Protein AF-A0A817Y0C1-F1 (afdb_monomer)

Structure (mmCIF, N/CA/C/O backbone):
data_AF-A0A817Y0C1-F1
#
_entry.id   AF-A0A817Y0C1-F1
#
loop_
_atom_site.group_PDB
_atom_site.id
_atom_site.type_symbol
_atom_site.label_atom_id
_atom_site.label_alt_id
_atom_site.label_comp_id
_atom_site.label_asym_id
_atom_site.label_entity_id
_atom_site.label_seq_id
_atom_site.pdbx_PDB_ins_code
_atom_site.Cartn_x
_atom_site.Cartn_y
_atom_site.Cartn_z
_atom_site.occupancy
_atom_site.B_iso_or_equiv
_atom_site.auth_seq_id
_atom_site.auth_comp_id
_atom_site.auth_asym_id
_atom_site.auth_atom_id
_atom_site.pdbx_PDB_model_num
ATOM 1 N N . MET A 1 1 ? -21.933 2.457 13.416 1.00 81.00 1 MET A N 1
ATOM 2 C CA . MET A 1 1 ? -21.358 2.165 12.090 1.00 81.00 1 MET A CA 1
ATOM 3 C C . MET A 1 1 ? -19.993 2.822 12.047 1.00 81.00 1 MET A C 1
ATOM 5 O O . MET A 1 1 ? -19.926 4.033 12.228 1.00 81.00 1 MET A O 1
ATOM 9 N N . ILE A 1 2 ? -18.930 2.026 11.945 1.00 90.44 2 ILE A N 1
ATOM 10 C CA . ILE A 1 2 ? -17.547 2.507 12.004 1.00 90.44 2 ILE A CA 1
ATOM 11 C C . ILE A 1 2 ? -17.025 2.690 10.580 1.00 90.44 2 ILE A C 1
ATOM 13 O O . ILE A 1 2 ? -17.121 1.780 9.753 1.00 90.44 2 ILE A O 1
ATOM 17 N N . THR A 1 3 ? -16.493 3.877 10.299 1.00 94.69 3 THR A N 1
ATOM 18 C CA . THR A 1 3 ? -15.864 4.194 9.017 1.00 94.69 3 THR A CA 1
ATOM 19 C C . THR A 1 3 ? -14.372 3.950 9.136 1.00 94.69 3 THR A C 1
ATOM 21 O O . THR A 1 3 ? -13.731 4.450 10.055 1.00 94.69 3 THR A O 1
ATOM 24 N N . ILE A 1 4 ? -13.811 3.210 8.193 1.00 96.12 4 ILE A N 1
ATOM 25 C CA . ILE A 1 4 ? -12.373 3.024 8.048 1.00 96.12 4 ILE A CA 1
ATOM 26 C C . ILE A 1 4 ? -11.879 3.967 6.960 1.00 96.12 4 ILE A C 1
ATOM 28 O O . ILE A 1 4 ? -12.497 4.073 5.898 1.00 96.12 4 ILE A O 1
ATOM 32 N N . VAL A 1 5 ? -10.771 4.651 7.226 1.00 95.81 5 VAL A N 1
ATOM 33 C CA . VAL A 1 5 ? -10.079 5.513 6.265 1.00 95.81 5 VAL A CA 1
ATOM 34 C C . VAL A 1 5 ? -8.724 4.893 5.971 1.00 95.81 5 VAL A C 1
ATOM 36 O O . VAL A 1 5 ? -7.962 4.611 6.892 1.00 95.81 5 VAL A O 1
ATOM 39 N N . ALA A 1 6 ? -8.435 4.684 4.692 1.00 96.12 6 ALA A N 1
ATOM 40 C CA . ALA A 1 6 ? -7.151 4.199 4.218 1.00 96.12 6 ALA A CA 1
ATOM 41 C C . ALA A 1 6 ? -6.474 5.280 3.374 1.00 96.12 6 ALA A C 1
ATOM 43 O O . ALA A 1 6 ? -7.115 5.884 2.509 1.00 96.12 6 ALA A O 1
ATOM 44 N N . THR A 1 7 ? -5.184 5.509 3.598 1.00 95.12 7 THR A N 1
ATOM 45 C CA . THR A 1 7 ? -4.357 6.337 2.719 1.00 95.12 7 THR A CA 1
ATOM 46 C C . THR A 1 7 ? -3.066 5.621 2.360 1.00 95.12 7 THR A C 1
ATOM 48 O O . THR A 1 7 ? -2.605 4.757 3.103 1.00 95.12 7 THR A O 1
ATOM 51 N N . ALA A 1 8 ? -2.510 5.942 1.198 1.00 94.00 8 ALA A N 1
ATOM 52 C CA . ALA A 1 8 ? -1.219 5.442 0.753 1.00 94.00 8 ALA A CA 1
ATOM 53 C C . ALA A 1 8 ? -0.595 6.426 -0.226 1.00 94.00 8 ALA A C 1
ATOM 55 O O . ALA A 1 8 ? -1.295 7.052 -1.023 1.00 94.00 8 ALA A O 1
ATOM 56 N N . THR A 1 9 ? 0.725 6.528 -0.207 1.00 92.88 9 THR A N 1
ATOM 57 C CA . THR A 1 9 ? 1.459 7.214 -1.267 1.00 92.88 9 THR A CA 1
ATOM 58 C C . THR A 1 9 ? 1.858 6.212 -2.333 1.00 92.88 9 THR A C 1
ATOM 60 O O . THR A 1 9 ? 2.325 5.118 -2.022 1.00 92.88 9 THR A O 1
ATOM 63 N N . ILE A 1 10 ? 1.622 6.564 -3.593 1.00 90.81 10 ILE A N 1
ATOM 64 C CA . ILE A 1 10 ? 1.890 5.689 -4.731 1.00 90.81 10 ILE A CA 1
ATOM 65 C C . ILE A 1 10 ? 2.694 6.468 -5.765 1.00 90.81 10 ILE A C 1
ATOM 67 O O . ILE A 1 10 ? 2.357 7.607 -6.100 1.00 90.81 10 ILE A O 1
ATOM 71 N N . LEU A 1 11 ? 3.744 5.834 -6.275 1.00 88.88 11 LEU A N 1
ATOM 72 C CA . LEU A 1 11 ? 4.505 6.282 -7.435 1.00 88.88 11 LEU A CA 1
ATOM 73 C C . LEU A 1 11 ? 4.312 5.262 -8.554 1.00 88.88 11 LEU A C 1
ATOM 75 O O . LEU A 1 11 ? 4.337 4.058 -8.318 1.00 88.88 11 LEU A O 1
ATOM 79 N N . THR A 1 12 ? 4.160 5.743 -9.782 1.00 86.25 12 THR A N 1
ATOM 80 C CA . THR A 1 12 ? 4.256 4.897 -10.976 1.00 86.25 12 THR A CA 1
ATOM 81 C C . THR A 1 12 ? 5.396 5.405 -11.835 1.00 86.25 12 THR A C 1
ATOM 83 O O . THR A 1 12 ? 5.541 6.617 -12.006 1.00 86.25 12 THR A O 1
ATOM 86 N N . THR A 1 13 ? 6.213 4.499 -12.358 1.00 82.19 13 THR A N 1
ATOM 87 C CA . THR A 1 13 ? 7.325 4.838 -13.247 1.00 82.19 13 THR A CA 1
ATOM 88 C C . THR A 1 13 ? 7.185 4.118 -14.572 1.00 82.19 13 THR A C 1
ATOM 90 O O . THR A 1 13 ? 6.566 3.060 -14.665 1.00 82.19 13 THR A O 1
ATOM 93 N N . GLU A 1 14 ? 7.722 4.717 -15.630 1.00 80.81 14 GLU A N 1
ATOM 94 C CA . GLU A 1 14 ? 7.931 3.991 -16.879 1.00 80.81 14 GLU A CA 1
ATOM 95 C C . GLU A 1 14 ? 9.150 3.099 -16.718 1.00 80.81 14 GLU A C 1
ATOM 97 O O . GLU A 1 14 ? 10.190 3.537 -16.218 1.00 80.81 14 GLU A O 1
ATOM 102 N N . LYS A 1 15 ? 9.039 1.852 -17.167 1.00 76.50 15 LYS A N 1
ATOM 103 C CA . LYS A 1 15 ? 10.214 1.010 -17.297 1.00 76.50 15 LYS A CA 1
ATOM 104 C C . LYS A 1 15 ? 11.087 1.575 -18.395 1.00 76.50 15 LYS A C 1
ATOM 106 O O . LYS A 1 15 ? 10.706 1.596 -19.565 1.00 76.50 15 LYS A O 1
ATOM 111 N N . THR A 1 16 ? 12.303 1.948 -18.035 1.00 64.62 16 THR A N 1
ATOM 112 C CA . THR A 1 16 ? 13.343 2.185 -19.023 1.00 64.62 16 THR A CA 1
ATOM 113 C C . THR A 1 16 ? 13.751 0.829 -19.588 1.00 64.62 16 THR A C 1
ATOM 115 O O . THR A 1 16 ? 14.592 0.137 -19.014 1.00 64.62 16 THR A O 1
ATOM 118 N N . THR A 1 17 ? 13.171 0.413 -20.716 1.00 57.69 17 THR A N 1
ATOM 119 C CA . THR A 1 17 ? 13.810 -0.617 -21.540 1.00 57.69 17 THR A CA 1
ATOM 120 C C . THR A 1 17 ? 15.164 -0.061 -21.935 1.00 57.69 17 THR A C 1
ATOM 122 O O . THR A 1 17 ? 15.243 0.851 -22.760 1.00 57.69 17 THR A O 1
ATOM 125 N N . ALA A 1 18 ? 16.232 -0.570 -21.318 1.00 48.03 18 ALA A N 1
ATOM 126 C CA . ALA A 1 18 ? 17.570 -0.340 -21.820 1.00 48.03 18 ALA A CA 1
ATOM 127 C C . ALA A 1 18 ? 17.547 -0.780 -23.285 1.00 48.03 18 ALA A C 1
ATOM 129 O O . ALA A 1 18 ? 17.363 -1.965 -23.576 1.00 48.03 18 ALA A O 1
ATOM 130 N N . ALA A 1 19 ? 17.651 0.180 -24.209 1.00 44.09 19 ALA A N 1
ATOM 131 C CA . ALA A 1 19 ? 17.901 -0.141 -25.599 1.00 44.09 19 ALA A CA 1
ATOM 132 C C . ALA A 1 19 ? 19.092 -1.096 -25.592 1.00 44.09 19 ALA A C 1
ATOM 134 O O . ALA A 1 19 ? 20.101 -0.805 -24.945 1.00 44.09 19 ALA A O 1
ATOM 135 N N . SER A 1 20 ? 18.937 -2.259 -26.225 1.00 42.88 20 SER A N 1
ATOM 136 C CA . SER A 1 20 ? 20.037 -3.189 -26.425 1.00 42.88 20 SER A CA 1
ATOM 137 C C . SER A 1 20 ? 21.102 -2.435 -27.212 1.00 42.88 20 SER A C 1
ATOM 139 O O . SER A 1 20 ? 21.039 -2.319 -28.434 1.00 42.88 20 SER A O 1
ATOM 141 N N . ALA A 1 21 ? 22.030 -1.811 -26.493 1.00 43.94 21 ALA A N 1
ATOM 142 C CA . ALA A 1 21 ? 23.209 -1.242 -27.084 1.00 43.94 21 ALA A CA 1
ATOM 143 C C . ALA A 1 21 ? 23.995 -2.452 -27.565 1.00 43.94 21 ALA A C 1
ATOM 145 O O . ALA A 1 21 ? 24.568 -3.185 -26.758 1.00 43.94 21 ALA A O 1
ATOM 146 N N . THR A 1 22 ? 23.973 -2.695 -28.876 1.00 45.34 22 THR A N 1
ATOM 147 C CA . THR A 1 22 ? 25.007 -3.494 -29.528 1.00 45.34 22 THR A CA 1
ATOM 148 C C . THR A 1 22 ? 26.333 -3.004 -28.952 1.00 45.34 22 THR A C 1
ATOM 150 O O . THR A 1 22 ? 26.616 -1.808 -29.092 1.00 45.34 22 THR A O 1
ATOM 153 N N . PRO A 1 23 ? 27.090 -3.846 -28.224 1.00 54.31 23 PRO A N 1
ATOM 154 C CA . PRO A 1 23 ? 28.307 -3.390 -27.580 1.00 54.31 23 PRO A CA 1
ATOM 155 C C . PRO A 1 23 ? 29.199 -2.779 -28.665 1.00 54.31 23 PRO A C 1
ATOM 157 O O . PRO A 1 23 ? 29.400 -3.424 -29.699 1.00 54.31 23 PRO A O 1
ATOM 160 N N . PRO A 1 24 ? 29.686 -1.536 -28.499 1.00 51.12 24 PRO A N 1
ATOM 161 C CA . PRO A 1 24 ? 30.619 -0.974 -29.457 1.00 51.12 24 PRO A CA 1
ATOM 162 C C . PRO A 1 24 ? 31.813 -1.920 -29.540 1.00 51.12 24 PRO A C 1
ATOM 164 O O . PRO A 1 24 ? 32.355 -2.336 -28.516 1.00 51.12 24 PRO A O 1
ATOM 167 N N . THR A 1 25 ? 32.194 -2.297 -30.757 1.00 45.50 25 THR A N 1
ATOM 168 C CA . THR A 1 25 ? 33.383 -3.103 -31.016 1.00 45.50 25 THR A CA 1
ATOM 169 C C . THR A 1 25 ? 34.596 -2.332 -30.496 1.00 45.50 25 THR A C 1
ATOM 171 O O . THR A 1 25 ? 35.092 -1.423 -31.159 1.00 45.50 25 THR A O 1
ATOM 174 N N . ILE A 1 26 ? 35.041 -2.636 -29.275 1.00 55.12 26 ILE A N 1
ATOM 175 C CA . ILE A 1 26 ? 36.253 -2.052 -28.699 1.00 55.12 26 ILE A CA 1
ATOM 176 C C . ILE A 1 26 ? 37.440 -2.683 -29.440 1.00 55.12 26 ILE A C 1
ATOM 178 O O . ILE A 1 26 ? 37.573 -3.910 -29.403 1.00 55.12 26 ILE A O 1
ATOM 182 N N . PRO A 1 27 ? 38.313 -1.908 -30.111 1.00 48.25 27 PRO A N 1
ATOM 183 C CA . PRO A 1 27 ? 39.556 -2.453 -30.635 1.00 48.25 27 PRO A CA 1
ATOM 184 C C . PRO A 1 27 ? 40.389 -2.981 -29.464 1.00 48.25 27 PRO A C 1
ATOM 186 O O . PRO A 1 27 ? 40.729 -2.249 -28.537 1.00 48.25 27 PRO A O 1
ATOM 189 N N . THR A 1 28 ? 40.684 -4.278 -29.488 1.00 46.22 28 THR A N 1
ATOM 190 C CA . THR A 1 28 ? 41.506 -4.946 -28.480 1.00 46.22 28 THR A CA 1
ATOM 191 C C . THR A 1 28 ? 42.948 -4.457 -28.606 1.00 46.22 28 THR A C 1
ATOM 193 O O . THR A 1 28 ? 43.687 -4.898 -29.483 1.00 46.22 28 THR A O 1
ATOM 196 N N . THR A 1 29 ? 43.368 -3.534 -27.743 1.00 51.31 29 THR A N 1
ATOM 197 C CA . THR A 1 29 ? 44.783 -3.204 -27.552 1.00 51.31 29 THR A CA 1
ATOM 198 C C . THR A 1 29 ? 45.389 -4.170 -26.542 1.00 51.31 29 THR A C 1
ATOM 200 O O . THR A 1 29 ? 45.138 -4.103 -25.340 1.00 51.31 29 THR A O 1
ATOM 203 N N . THR A 1 30 ? 46.201 -5.094 -27.045 1.00 48.00 30 THR A N 1
ATOM 204 C CA . THR A 1 30 ? 47.008 -6.007 -26.236 1.00 48.00 30 THR A CA 1
ATOM 205 C C . THR A 1 30 ? 48.106 -5.210 -25.529 1.00 48.00 30 THR A C 1
ATOM 207 O O . THR A 1 30 ? 49.096 -4.831 -26.149 1.00 48.00 30 THR A O 1
ATOM 210 N N . SER A 1 31 ? 47.936 -4.929 -24.237 1.00 50.03 31 SER A N 1
ATOM 211 C CA . SER A 1 31 ? 48.984 -4.323 -23.411 1.00 50.03 31 SER A CA 1
ATOM 212 C C . SER A 1 31 ? 49.823 -5.425 -22.766 1.00 50.03 31 SER A C 1
ATOM 214 O O . SER A 1 31 ? 49.355 -6.139 -21.882 1.00 50.03 31 SER A O 1
ATOM 216 N N . THR A 1 32 ? 51.066 -5.583 -23.215 1.00 50.03 32 THR A N 1
ATOM 217 C CA . THR A 1 32 ? 52.064 -6.445 -22.570 1.00 50.03 32 THR A CA 1
ATOM 218 C C . THR A 1 32 ? 52.622 -5.760 -21.326 1.00 50.03 32 THR A C 1
ATOM 220 O O . THR A 1 32 ? 53.307 -4.744 -21.432 1.00 50.03 32 THR A O 1
ATOM 223 N N . THR A 1 33 ? 52.354 -6.326 -20.150 1.00 51.09 33 THR A N 1
ATOM 224 C CA . THR A 1 33 ? 52.955 -5.903 -18.878 1.00 51.09 33 THR A CA 1
ATOM 225 C C . THR A 1 33 ? 54.322 -6.565 -18.714 1.00 51.09 33 THR A C 1
ATOM 227 O O . THR A 1 33 ? 54.412 -7.780 -18.555 1.00 51.09 33 THR A O 1
ATOM 230 N N . SER A 1 34 ? 55.394 -5.777 -18.743 1.00 48.59 34 SER A N 1
ATOM 231 C CA . SER A 1 34 ? 56.743 -6.214 -18.371 1.00 48.59 34 SER A CA 1
ATOM 232 C C . SER A 1 34 ? 56.973 -6.001 -16.871 1.00 48.59 34 SER A C 1
ATOM 234 O O . SER A 1 34 ? 56.925 -4.872 -16.386 1.00 48.59 34 SER A O 1
ATOM 236 N N . THR A 1 35 ? 57.213 -7.091 -16.142 1.00 44.91 35 THR A N 1
ATOM 237 C CA . THR A 1 35 ? 57.506 -7.101 -14.702 1.00 44.91 35 THR A CA 1
ATOM 238 C C . THR A 1 35 ? 58.991 -6.819 -14.465 1.00 44.91 35 THR A C 1
ATOM 240 O O . THR A 1 35 ? 59.836 -7.620 -14.858 1.00 44.91 35 THR A O 1
ATOM 243 N N . THR A 1 36 ? 59.321 -5.712 -13.797 1.00 46.78 36 THR A N 1
ATOM 244 C CA . THR A 1 36 ? 60.699 -5.397 -13.386 1.00 46.78 36 THR A CA 1
ATOM 245 C C . THR A 1 36 ? 60.883 -5.745 -11.909 1.00 46.78 36 THR A C 1
ATOM 247 O O . THR A 1 36 ? 60.258 -5.142 -11.040 1.00 46.78 36 THR A O 1
ATOM 250 N N . THR A 1 37 ? 61.732 -6.730 -11.615 1.00 49.34 37 THR A N 1
ATOM 251 C CA . THR A 1 37 ? 62.123 -7.107 -10.249 1.00 49.34 37 THR A CA 1
ATOM 252 C C . THR A 1 37 ? 63.307 -6.251 -9.804 1.00 49.34 37 THR A C 1
ATOM 254 O O . THR A 1 37 ? 64.394 -6.365 -10.364 1.00 49.34 37 THR A O 1
ATOM 257 N N . SER A 1 38 ? 63.118 -5.415 -8.781 1.00 42.50 38 SER A N 1
ATOM 258 C CA . SER A 1 38 ? 64.213 -4.718 -8.096 1.00 42.50 38 SER A CA 1
ATOM 259 C C . SER A 1 38 ? 64.520 -5.398 -6.765 1.00 42.50 38 SER A C 1
ATOM 261 O O . SER A 1 38 ? 63.665 -5.499 -5.890 1.00 42.50 38 SER A O 1
ATOM 263 N N . THR A 1 39 ? 65.759 -5.858 -6.616 1.00 46.19 39 THR A N 1
ATOM 264 C CA . THR A 1 39 ? 66.358 -6.300 -5.352 1.00 46.19 39 THR A CA 1
ATOM 265 C C . THR A 1 39 ? 66.943 -5.104 -4.607 1.00 46.19 39 THR A C 1
ATOM 267 O O . THR A 1 39 ? 67.792 -4.402 -5.156 1.00 46.19 39 THR A O 1
ATOM 270 N N . THR A 1 40 ? 66.538 -4.913 -3.351 1.00 51.38 40 THR A N 1
ATOM 271 C CA . THR A 1 40 ? 67.126 -3.927 -2.433 1.00 51.38 40 THR A CA 1
ATOM 272 C C . THR A 1 40 ? 67.881 -4.657 -1.329 1.00 51.38 40 THR A C 1
ATOM 274 O O . THR A 1 40 ? 67.296 -5.459 -0.603 1.00 51.38 40 THR A O 1
ATOM 277 N N . SER A 1 41 ? 69.166 -4.339 -1.190 1.00 48.19 41 SER A N 1
ATOM 278 C CA . SER A 1 41 ? 70.032 -4.771 -0.092 1.00 48.19 41 SER A CA 1
ATOM 279 C C . SER A 1 41 ? 70.552 -3.528 0.619 1.00 48.19 41 SER A C 1
ATOM 281 O O . SER A 1 41 ? 71.286 -2.767 -0.009 1.00 48.19 41 SER A O 1
ATOM 283 N N . THR A 1 42 ? 70.246 -3.339 1.909 1.00 41.53 42 THR A N 1
ATOM 284 C CA . THR A 1 42 ? 71.006 -2.399 2.754 1.00 41.53 42 THR A CA 1
ATOM 285 C C . THR A 1 42 ? 70.993 -2.789 4.233 1.00 41.53 42 THR A C 1
ATOM 287 O O . THR A 1 42 ? 70.068 -3.417 4.742 1.00 41.53 42 THR A O 1
ATOM 290 N N . THR A 1 43 ? 72.083 -2.397 4.879 1.00 39.84 43 THR A N 1
ATOM 291 C CA . THR A 1 43 ? 72.748 -2.941 6.062 1.00 39.84 43 THR A CA 1
ATOM 292 C C . THR A 1 43 ? 72.513 -2.078 7.319 1.00 39.84 43 THR A C 1
ATOM 294 O O . THR A 1 43 ? 72.546 -0.858 7.241 1.00 39.84 43 THR A O 1
ATOM 297 N N . THR A 1 44 ? 72.314 -2.752 8.456 1.00 42.75 44 THR A N 1
ATOM 298 C CA . THR A 1 44 ? 72.75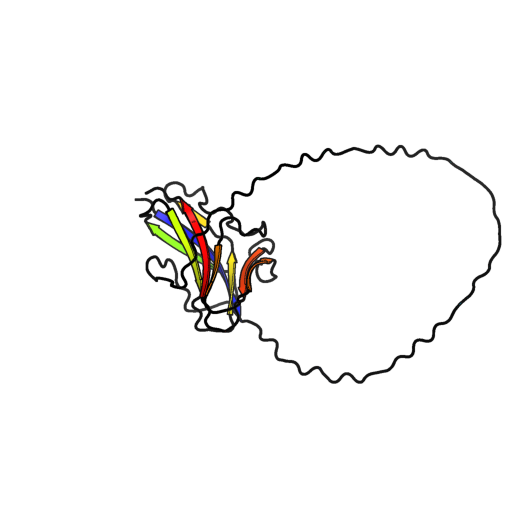6 -2.527 9.858 1.00 42.75 44 THR A CA 1
ATOM 299 C C . THR A 1 44 ? 72.900 -1.125 10.515 1.00 42.75 44 THR A C 1
ATOM 301 O O . THR A 1 44 ? 73.693 -0.291 10.096 1.00 42.75 44 THR A O 1
ATOM 304 N N . SER A 1 45 ? 72.298 -1.055 11.721 1.00 41.00 45 SER A N 1
ATOM 305 C CA . SER A 1 45 ? 72.648 -0.337 12.977 1.00 41.00 45 SER A CA 1
ATOM 306 C C . SER A 1 45 ? 72.324 1.148 13.195 1.00 41.00 45 SER A C 1
ATOM 308 O O . SER A 1 45 ? 72.933 2.033 12.610 1.00 41.00 45 SER A O 1
ATOM 310 N N . THR A 1 46 ? 71.513 1.410 14.233 1.00 40.34 46 THR A N 1
ATOM 311 C CA . THR A 1 46 ? 71.810 2.362 15.332 1.00 40.34 46 THR A CA 1
ATOM 312 C C . THR A 1 46 ? 70.957 2.057 16.579 1.00 40.34 46 THR A C 1
ATOM 314 O O . THR A 1 46 ? 69.958 1.344 16.519 1.00 40.34 46 THR A O 1
ATOM 317 N N . THR A 1 47 ? 71.437 2.557 17.716 1.00 45.09 47 THR A N 1
ATOM 318 C CA . THR A 1 47 ? 71.216 2.139 19.110 1.00 45.09 47 THR A CA 1
ATOM 319 C C . THR A 1 47 ? 70.357 3.150 19.893 1.00 45.09 47 THR A C 1
ATOM 321 O O . THR A 1 47 ? 70.473 4.343 19.635 1.00 45.09 47 THR A O 1
ATOM 324 N N . SER A 1 48 ? 69.618 2.664 20.910 1.00 39.47 48 SER A N 1
ATOM 325 C CA . SER A 1 48 ? 68.964 3.382 22.041 1.00 39.47 48 SER A CA 1
ATOM 326 C C . SER A 1 48 ? 67.801 4.330 21.684 1.00 39.47 48 SER A C 1
ATOM 328 O O . SER A 1 48 ? 67.900 5.149 20.789 1.00 39.47 48 SER A O 1
ATOM 330 N N . THR A 1 49 ? 66.645 4.340 22.356 1.00 38.34 49 THR A N 1
ATOM 331 C CA . THR A 1 49 ? 66.409 4.385 23.810 1.00 38.34 49 THR A CA 1
ATOM 332 C C . THR A 1 49 ? 64.959 3.958 24.082 1.00 38.34 49 THR A C 1
ATOM 334 O O . THR A 1 49 ? 64.042 4.448 23.427 1.00 38.34 49 THR A O 1
ATOM 337 N N . THR A 1 50 ? 64.734 3.055 25.035 1.00 42.53 50 THR A N 1
ATOM 338 C CA . THR A 1 50 ? 63.397 2.565 25.403 1.00 42.53 50 THR A CA 1
ATOM 339 C C . THR A 1 50 ? 62.770 3.488 26.450 1.00 42.53 50 THR A C 1
ATOM 341 O O . THR A 1 50 ? 63.295 3.616 27.554 1.00 42.53 50 THR A O 1
ATOM 344 N N . THR A 1 51 ? 61.633 4.110 26.140 1.00 48.31 51 THR A N 1
ATOM 345 C CA . THR A 1 51 ? 60.749 4.728 27.141 1.00 48.31 51 THR A CA 1
ATOM 346 C C . THR A 1 51 ? 59.449 3.938 27.155 1.00 48.31 51 THR A C 1
ATOM 348 O O . THR A 1 51 ? 58.648 4.024 26.229 1.00 48.31 51 THR A O 1
ATOM 351 N N . SER A 1 52 ? 59.274 3.113 28.185 1.00 40.56 52 SER A N 1
ATOM 352 C CA . SER A 1 52 ? 58.067 2.314 28.388 1.00 40.56 52 SER A CA 1
ATOM 353 C C . SER A 1 52 ? 56.932 3.202 28.894 1.00 40.56 52 SER A C 1
ATOM 355 O O . SER A 1 52 ? 56.970 3.665 30.032 1.00 40.56 52 SER A O 1
ATOM 357 N N . THR A 1 53 ? 55.906 3.417 28.074 1.00 44.38 53 THR A N 1
ATOM 358 C CA . THR A 1 53 ? 54.609 3.944 28.510 1.00 44.38 53 THR A CA 1
ATOM 359 C C . THR A 1 53 ? 53.616 2.791 28.631 1.00 44.38 53 THR A C 1
ATOM 361 O O . THR A 1 53 ? 53.173 2.194 27.651 1.00 44.38 53 THR A O 1
ATOM 364 N N . THR A 1 54 ? 53.276 2.450 29.871 1.00 44.88 54 THR A N 1
ATOM 365 C CA . THR A 1 54 ? 52.253 1.454 30.198 1.00 44.88 54 THR A CA 1
ATOM 366 C C . THR A 1 54 ? 50.881 1.995 29.803 1.00 44.88 54 THR A C 1
ATOM 368 O O . THR A 1 54 ? 50.371 2.917 30.434 1.00 44.88 54 THR A O 1
ATOM 371 N N . SER A 1 55 ? 50.282 1.432 28.754 1.00 43.03 55 SER A N 1
ATOM 372 C CA . SER A 1 55 ? 48.909 1.742 28.342 1.00 43.03 55 SER A CA 1
ATOM 373 C C . SER A 1 55 ? 47.959 0.703 28.934 1.00 43.03 55 SER A C 1
ATOM 375 O O . SER A 1 55 ? 47.891 -0.437 28.474 1.00 43.03 55 SER A O 1
ATOM 377 N N . THR A 1 56 ? 47.246 1.080 29.992 1.00 41.88 56 THR A N 1
ATOM 378 C CA . THR A 1 56 ? 46.219 0.244 30.623 1.00 41.88 56 THR A CA 1
ATOM 379 C C . THR A 1 56 ? 45.016 0.144 29.688 1.00 41.88 56 THR A C 1
ATOM 381 O O . THR A 1 56 ? 44.307 1.124 29.473 1.00 41.88 56 THR A O 1
ATOM 384 N N . THR A 1 57 ? 44.789 -1.033 29.104 1.00 42.69 57 THR A N 1
ATOM 385 C CA . THR A 1 57 ? 43.641 -1.281 28.221 1.00 42.69 57 THR A CA 1
ATOM 386 C C . THR A 1 57 ? 42.500 -1.860 29.057 1.00 42.69 57 THR A C 1
ATOM 388 O O . THR A 1 57 ? 42.507 -3.042 29.395 1.00 42.69 57 THR A O 1
ATOM 391 N N . THR A 1 58 ? 41.530 -1.029 29.437 1.00 46.94 58 THR A N 1
ATOM 392 C CA . THR A 1 58 ? 40.315 -1.483 30.129 1.00 46.94 58 THR A CA 1
ATOM 393 C C . THR A 1 58 ? 39.367 -2.105 29.105 1.00 46.94 58 THR A C 1
ATOM 395 O O . THR A 1 58 ? 38.708 -1.395 28.352 1.00 46.94 58 THR A O 1
ATOM 398 N N . SER A 1 59 ? 39.304 -3.437 29.056 1.00 39.56 59 SER A N 1
ATOM 399 C CA . SER A 1 59 ? 38.310 -4.155 28.250 1.00 39.56 59 SER A CA 1
ATOM 400 C C . SER A 1 59 ? 36.960 -4.151 28.964 1.00 39.56 59 SER A C 1
ATOM 402 O O . SER A 1 59 ? 36.740 -4.904 29.911 1.00 39.56 59 SER A O 1
ATOM 404 N N . THR A 1 60 ? 36.040 -3.303 28.515 1.00 39.75 60 THR A N 1
ATOM 405 C CA . THR A 1 60 ? 34.623 -3.381 28.882 1.00 39.75 60 THR A CA 1
ATOM 406 C C . THR A 1 60 ? 33.967 -4.530 28.123 1.00 39.75 60 THR A C 1
ATOM 408 O O . THR A 1 60 ? 33.846 -4.490 26.902 1.00 39.75 60 THR A O 1
ATOM 411 N N . THR A 1 61 ? 33.545 -5.561 28.853 1.00 45.28 61 THR A N 1
ATOM 412 C CA . THR A 1 61 ? 32.726 -6.654 28.317 1.00 45.28 61 THR A CA 1
ATOM 413 C C . THR A 1 61 ? 31.266 -6.205 28.321 1.00 45.28 61 THR A C 1
ATOM 415 O O . THR A 1 61 ? 30.660 -6.073 29.383 1.00 45.28 61 THR A O 1
ATOM 418 N N . SER A 1 62 ? 30.704 -5.929 27.145 1.00 41.84 62 SER A N 1
ATOM 419 C CA . SER A 1 62 ? 29.279 -5.635 26.979 1.00 41.84 62 SER A CA 1
ATOM 420 C C . SER A 1 62 ? 28.504 -6.940 26.810 1.00 41.84 62 SER A C 1
ATOM 422 O O . SER A 1 62 ? 28.550 -7.570 25.756 1.00 41.84 62 SER A O 1
ATOM 424 N N . THR A 1 63 ? 27.789 -7.356 27.852 1.00 40.78 63 THR A N 1
ATOM 425 C CA . THR A 1 63 ? 26.890 -8.515 27.812 1.00 40.78 63 THR A CA 1
ATOM 426 C C . THR A 1 63 ? 25.672 -8.187 26.947 1.00 40.78 63 THR A C 1
ATOM 428 O O . THR A 1 63 ? 24.839 -7.366 27.325 1.00 40.78 63 THR A O 1
ATOM 431 N N . THR A 1 64 ? 25.566 -8.803 25.770 1.00 42.19 64 THR A N 1
ATOM 432 C CA . THR A 1 64 ? 24.403 -8.681 24.880 1.00 42.19 64 THR A CA 1
ATOM 433 C C . THR A 1 64 ? 23.391 -9.766 25.243 1.00 42.19 64 THR A C 1
ATOM 435 O O . THR A 1 64 ? 23.620 -10.950 25.002 1.00 42.19 64 THR A O 1
ATOM 438 N N . THR A 1 65 ? 22.273 -9.383 25.857 1.00 45.16 65 THR A N 1
ATOM 439 C CA . THR A 1 65 ? 21.153 -10.299 26.105 1.00 45.16 65 THR A CA 1
ATOM 440 C C . THR A 1 65 ? 20.445 -10.571 24.779 1.00 45.16 65 THR A C 1
ATOM 442 O O . THR A 1 65 ? 19.838 -9.672 24.201 1.00 45.16 65 THR A O 1
ATOM 445 N N . ALA A 1 66 ? 20.540 -11.802 24.278 1.00 40.00 66 ALA A N 1
ATOM 446 C CA . ALA A 1 66 ? 19.843 -12.231 23.073 1.00 40.00 66 ALA A CA 1
ATOM 447 C C . ALA A 1 66 ? 18.344 -12.411 23.366 1.00 40.00 66 ALA A C 1
ATOM 449 O O . ALA A 1 66 ? 17.920 -13.414 23.943 1.00 40.00 66 ALA A O 1
ATOM 450 N N . THR A 1 67 ? 17.528 -11.436 22.969 1.00 36.34 67 THR A N 1
ATOM 451 C CA . THR A 1 67 ? 16.069 -11.566 22.987 1.00 36.34 67 THR A CA 1
ATOM 452 C C . THR A 1 67 ? 15.655 -12.484 21.842 1.00 36.34 67 THR A C 1
ATOM 454 O O . THR A 1 67 ? 15.761 -12.127 20.671 1.00 36.34 67 THR A O 1
ATOM 457 N N . THR A 1 68 ? 15.214 -13.698 22.170 1.00 37.53 68 THR A N 1
ATOM 458 C CA . THR A 1 68 ? 14.693 -14.645 21.179 1.00 37.53 68 THR A CA 1
ATOM 459 C C . THR A 1 68 ? 13.254 -14.255 20.852 1.00 37.53 68 THR A C 1
ATOM 461 O O . THR A 1 68 ? 12.336 -14.554 21.612 1.00 37.53 68 THR A O 1
ATOM 464 N N . SER A 1 69 ? 13.053 -13.545 19.742 1.00 35.66 69 SER A N 1
ATOM 465 C CA . SER A 1 69 ? 11.720 -13.265 19.208 1.00 35.66 69 SER A CA 1
ATOM 466 C C . SER A 1 69 ? 11.152 -14.530 18.570 1.00 35.66 69 SER A C 1
ATOM 468 O O . SER A 1 69 ? 11.637 -15.002 17.544 1.00 35.66 69 SER A O 1
ATOM 470 N N . THR A 1 70 ? 10.109 -15.090 19.174 1.00 32.22 70 THR A N 1
ATOM 471 C CA . THR A 1 70 ? 9.278 -16.120 18.550 1.00 32.22 70 THR A CA 1
ATOM 472 C C . THR A 1 70 ? 8.527 -15.510 17.368 1.00 32.22 70 THR A C 1
ATOM 474 O O . THR A 1 70 ? 7.632 -14.686 17.553 1.00 32.22 70 THR A O 1
ATOM 477 N N . VAL A 1 71 ? 8.903 -15.903 16.150 1.00 37.62 71 VAL A N 1
ATOM 478 C CA . VAL A 1 71 ? 8.189 -15.554 14.917 1.00 37.62 71 VAL A CA 1
ATOM 479 C C . VAL A 1 71 ? 6.939 -16.425 14.835 1.00 37.62 71 VAL A C 1
ATOM 481 O O . VAL A 1 71 ? 7.002 -17.586 14.437 1.00 37.62 71 VAL A O 1
ATOM 484 N N . THR A 1 72 ? 5.793 -15.879 15.236 1.00 35.22 72 THR A N 1
ATOM 485 C CA . THR A 1 72 ? 4.493 -16.506 14.978 1.00 35.22 72 THR A CA 1
ATOM 486 C C . THR A 1 72 ? 4.217 -16.409 13.481 1.00 35.22 72 THR A C 1
ATOM 488 O O . THR A 1 72 ? 3.909 -15.337 12.964 1.00 35.22 72 THR A O 1
ATOM 491 N N . THR A 1 73 ? 4.371 -17.517 12.758 1.00 38.38 73 THR A N 1
ATOM 492 C CA . THR A 1 73 ? 4.043 -17.588 11.333 1.00 38.38 73 THR A CA 1
ATOM 493 C C . THR A 1 73 ? 2.524 -17.504 11.186 1.00 38.38 73 THR A C 1
ATOM 495 O O . THR A 1 73 ? 1.814 -18.460 11.487 1.00 38.38 73 THR A O 1
ATOM 498 N N . ALA A 1 74 ? 2.011 -16.341 10.782 1.00 46.97 74 ALA A N 1
ATOM 499 C CA . ALA A 1 74 ? 0.599 -16.187 10.460 1.00 46.97 74 ALA A CA 1
ATOM 500 C C . ALA A 1 74 ? 0.243 -17.123 9.295 1.00 46.97 74 ALA A C 1
ATOM 502 O O . ALA A 1 74 ? 0.895 -17.100 8.251 1.00 46.97 74 ALA A O 1
ATOM 503 N N . THR A 1 75 ? -0.783 -17.952 9.475 1.00 38.75 75 THR A N 1
ATOM 504 C CA . THR A 1 75 ? -1.323 -18.811 8.421 1.00 38.75 75 THR A CA 1
ATOM 505 C C . THR A 1 75 ? -1.910 -17.918 7.331 1.00 38.75 75 THR A C 1
ATOM 507 O O . THR A 1 75 ? -2.927 -17.259 7.541 1.00 38.75 75 THR A O 1
ATOM 510 N N . THR A 1 76 ? -1.247 -17.837 6.180 1.00 49.78 76 THR A N 1
ATOM 511 C CA . THR A 1 76 ? -1.684 -16.976 5.082 1.00 49.78 76 THR A CA 1
ATOM 512 C C . THR A 1 76 ? -2.699 -17.721 4.219 1.00 49.78 76 THR A C 1
ATOM 514 O O . THR A 1 76 ? -2.413 -18.769 3.639 1.00 49.78 76 THR A O 1
ATOM 517 N N . THR A 1 77 ? -3.925 -17.204 4.142 1.00 56.62 77 THR A N 1
ATOM 518 C CA . THR A 1 77 ? -4.895 -17.665 3.142 1.00 56.62 77 THR A CA 1
ATOM 519 C C . THR A 1 77 ? -4.344 -17.323 1.753 1.00 56.62 77 THR A C 1
ATOM 521 O O . THR A 1 77 ? -3.950 -16.173 1.544 1.00 56.62 77 THR A O 1
ATOM 524 N N . PRO A 1 78 ? -4.311 -18.268 0.795 1.00 60.75 78 PRO A N 1
ATOM 525 C CA . PRO A 1 78 ? -3.852 -17.993 -0.562 1.00 60.75 78 PRO A CA 1
ATOM 526 C C . PRO A 1 78 ? -4.618 -16.815 -1.167 1.00 60.75 78 PRO A C 1
ATOM 528 O O . PRO A 1 78 ? -5.848 -16.770 -1.088 1.00 60.75 78 PRO A O 1
ATOM 531 N N . ILE A 1 79 ? -3.904 -15.867 -1.776 1.00 71.00 79 ILE A N 1
ATOM 532 C CA . ILE A 1 79 ? -4.537 -14.752 -2.484 1.00 71.00 79 ILE A CA 1
ATOM 533 C C . ILE A 1 79 ? -5.111 -15.308 -3.791 1.00 71.00 79 ILE A C 1
ATOM 535 O O . ILE A 1 79 ? -4.343 -15.792 -4.625 1.00 71.00 79 ILE A O 1
ATOM 539 N N . PRO A 1 80 ? -6.438 -15.291 -3.995 1.00 69.69 80 PRO A N 1
ATOM 540 C CA . PRO A 1 80 ? -6.998 -15.777 -5.241 1.00 69.69 80 PRO A CA 1
ATOM 541 C C . PRO A 1 80 ? -6.668 -14.793 -6.370 1.00 69.69 80 PRO A C 1
ATOM 543 O O . PRO A 1 80 ? -6.704 -13.577 -6.185 1.00 69.69 80 PRO A O 1
ATOM 546 N N . CYS A 1 81 ? -6.390 -15.320 -7.564 1.00 73.12 81 CYS A N 1
ATOM 547 C CA . CYS A 1 81 ? -6.031 -14.532 -8.750 1.00 73.12 81 CYS A CA 1
ATOM 548 C C . CYS A 1 81 ? -7.202 -13.781 -9.399 1.00 73.12 81 CYS A C 1
ATOM 550 O O . CYS A 1 81 ? -7.125 -13.375 -10.557 1.00 73.12 81 CYS A O 1
ATOM 552 N N . ASN A 1 82 ? -8.290 -13.586 -8.660 1.00 71.50 82 ASN A N 1
ATOM 553 C CA . ASN A 1 82 ? -9.381 -12.713 -9.035 1.00 71.50 82 ASN A CA 1
ATOM 554 C C . ASN A 1 82 ? -9.351 -11.460 -8.154 1.00 71.50 82 ASN A C 1
ATOM 556 O O . ASN A 1 82 ? -9.228 -11.515 -6.929 1.00 71.50 82 ASN A O 1
ATOM 560 N N . TYR A 1 83 ? -9.511 -10.303 -8.783 1.00 69.94 83 TYR A N 1
ATOM 561 C CA . TYR A 1 83 ? -9.828 -9.087 -8.056 1.00 69.94 83 TYR A CA 1
ATOM 562 C C . TYR A 1 83 ? -11.261 -8.697 -8.390 1.00 69.94 83 TYR A C 1
ATOM 564 O O . TYR A 1 83 ? -11.648 -8.589 -9.553 1.00 69.94 83 TYR A O 1
ATOM 572 N N . SER A 1 84 ? -12.077 -8.560 -7.350 1.00 74.50 84 SER A N 1
ATOM 573 C CA . SER A 1 84 ? -13.407 -7.981 -7.480 1.00 74.50 84 SER A CA 1
ATOM 574 C C . SER A 1 84 ? -13.287 -6.468 -7.373 1.00 74.50 84 SER A C 1
ATOM 576 O O . SER A 1 84 ? -12.509 -5.965 -6.565 1.00 74.50 84 SER A O 1
ATOM 578 N N . ARG A 1 85 ? -14.083 -5.738 -8.158 1.00 76.62 85 ARG A N 1
ATOM 579 C CA . ARG A 1 85 ? -14.256 -4.288 -7.979 1.00 76.62 85 ARG A CA 1
ATOM 580 C C . ARG A 1 85 ? -15.193 -3.951 -6.811 1.00 76.62 85 ARG A C 1
ATOM 582 O O . ARG A 1 85 ? -15.329 -2.784 -6.459 1.00 76.62 85 ARG A O 1
ATOM 589 N N . ASN A 1 86 ? -15.829 -4.946 -6.188 1.00 76.69 86 ASN A N 1
ATOM 590 C CA . ASN A 1 86 ? -16.595 -4.728 -4.963 1.00 76.69 86 ASN A CA 1
ATOM 591 C C . ASN A 1 86 ? -15.636 -4.326 -3.835 1.00 76.69 86 ASN A C 1
ATOM 593 O O . ASN A 1 86 ? -14.722 -5.081 -3.514 1.00 76.69 86 ASN A O 1
ATOM 597 N N . GLY A 1 87 ? -15.849 -3.150 -3.238 1.00 74.81 87 GLY A N 1
ATOM 598 C CA . GLY A 1 87 ? -14.936 -2.592 -2.232 1.00 74.81 87 GLY A CA 1
ATOM 599 C C . GLY A 1 87 ? -13.738 -1.833 -2.816 1.00 74.81 87 GLY A C 1
ATOM 600 O O . GLY A 1 87 ? -12.788 -1.554 -2.091 1.00 74.81 87 GLY A O 1
ATOM 601 N N . LEU A 1 88 ? -13.769 -1.491 -4.110 1.00 83.75 88 LEU A N 1
ATOM 602 C CA . LEU A 1 88 ? -12.786 -0.607 -4.734 1.00 83.75 88 LEU A CA 1
ATOM 603 C C . LEU A 1 88 ? -12.847 0.785 -4.093 1.00 83.75 88 LEU A C 1
ATOM 605 O O . LEU A 1 88 ? -13.842 1.492 -4.235 1.00 83.75 88 LEU A O 1
ATOM 609 N N . LEU A 1 89 ? -11.772 1.166 -3.405 1.00 85.50 89 LEU A N 1
ATOM 610 C CA . LEU A 1 89 ? -11.651 2.491 -2.795 1.00 85.50 89 LEU A CA 1
ATOM 611 C C . LEU A 1 89 ? -11.191 3.545 -3.804 1.00 85.50 89 LEU A C 1
ATOM 613 O O . LEU A 1 89 ? -11.679 4.668 -3.783 1.00 85.50 89 LEU A O 1
ATOM 617 N N . GLN A 1 90 ? -10.255 3.176 -4.682 1.00 84.75 90 GLN A N 1
ATOM 618 C CA . GLN A 1 90 ? -9.654 4.076 -5.657 1.00 84.75 90 GLN A CA 1
ATOM 619 C C . GLN A 1 90 ? -9.195 3.298 -6.891 1.00 84.75 90 GLN A C 1
ATOM 621 O O . GLN A 1 90 ? -8.592 2.233 -6.771 1.00 84.75 90 GLN A O 1
ATOM 626 N N . GLU A 1 91 ? -9.431 3.867 -8.072 1.00 85.06 91 GLU A N 1
ATOM 627 C CA . GLU A 1 91 ? -8.860 3.399 -9.336 1.00 85.06 91 GLU A CA 1
ATOM 628 C C . GLU A 1 91 ? -7.946 4.476 -9.923 1.00 85.06 91 GLU A C 1
ATOM 630 O O . GLU A 1 91 ? -8.285 5.660 -9.908 1.00 85.06 91 GLU A O 1
ATOM 635 N N . ILE A 1 92 ? -6.791 4.067 -10.446 1.00 77.06 92 ILE A N 1
ATOM 636 C CA . ILE A 1 92 ? -5.843 4.948 -11.133 1.00 77.06 92 ILE A CA 1
ATOM 637 C C . ILE A 1 92 ? -5.823 4.517 -12.600 1.00 77.06 92 ILE A C 1
ATOM 639 O O . ILE A 1 92 ? -5.244 3.489 -12.942 1.00 77.06 92 ILE A O 1
ATOM 643 N N . THR A 1 93 ? -6.510 5.272 -13.457 1.00 74.62 93 THR A N 1
ATOM 644 C CA . THR A 1 93 ? -6.634 4.972 -14.898 1.00 74.62 93 THR A CA 1
ATOM 645 C C . THR A 1 93 ? -5.836 5.929 -15.779 1.00 74.62 93 THR A C 1
ATOM 647 O O . THR A 1 93 ? -5.388 5.544 -16.856 1.00 74.62 93 THR A O 1
ATOM 650 N N . ASN A 1 94 ? -5.608 7.154 -15.303 1.00 69.75 94 ASN A N 1
ATOM 651 C CA . ASN A 1 94 ? -4.757 8.144 -15.947 1.00 69.75 94 ASN A CA 1
ATOM 652 C C . ASN A 1 94 ? -3.470 8.255 -15.133 1.00 69.75 94 ASN A C 1
ATOM 654 O O . ASN A 1 94 ? -3.526 8.622 -13.962 1.00 69.75 94 ASN A O 1
ATOM 658 N N . PHE A 1 95 ? -2.326 7.960 -15.751 1.00 66.44 95 PHE A N 1
ATOM 659 C CA . PHE A 1 95 ? -1.015 7.996 -15.095 1.00 66.44 95 PHE A CA 1
ATOM 660 C C . PHE A 1 95 ? -0.230 9.291 -15.420 1.00 66.44 95 PHE A C 1
ATOM 662 O O . PHE A 1 95 ? 0.586 9.277 -16.342 1.00 66.44 95 PHE A O 1
ATOM 669 N N . PRO A 1 96 ? -0.438 10.413 -14.701 1.00 53.34 96 PRO A N 1
ATOM 670 C CA . PRO A 1 96 ? 0.517 11.526 -14.647 1.00 53.34 96 PRO A CA 1
ATOM 671 C C . PRO A 1 96 ? 0.955 11.837 -13.196 1.00 53.34 96 PRO A C 1
ATOM 673 O O . PRO A 1 96 ? 0.223 11.512 -12.264 1.00 53.34 96 PRO A O 1
ATOM 676 N N . PRO A 1 97 ? 2.008 12.647 -12.971 1.00 58.66 97 PRO A N 1
ATOM 677 C CA . PRO A 1 97 ? 3.410 12.511 -13.383 1.00 58.66 97 PRO A CA 1
ATOM 678 C C . PRO A 1 97 ? 4.155 11.407 -12.593 1.00 58.66 97 PRO A C 1
ATOM 680 O O . PRO A 1 97 ? 3.603 10.787 -11.691 1.00 58.66 97 PRO A O 1
ATOM 683 N N . LEU A 1 98 ? 5.440 11.205 -12.909 1.00 75.31 98 LEU A N 1
ATOM 684 C CA . LEU A 1 98 ? 6.416 10.348 -12.208 1.00 75.31 98 LEU A CA 1
ATOM 685 C C . LEU A 1 98 ? 6.757 10.876 -10.791 1.00 75.31 98 LEU A C 1
ATOM 687 O O . LEU A 1 98 ? 7.923 11.088 -10.462 1.00 75.31 98 LEU A O 1
ATOM 691 N N . ILE A 1 99 ? 5.745 11.169 -9.975 1.00 85.94 99 ILE A N 1
ATOM 692 C CA . ILE A 1 99 ? 5.888 11.704 -8.618 1.00 85.94 99 ILE A CA 1
ATOM 693 C C . ILE A 1 99 ? 5.053 10.897 -7.627 1.00 85.94 99 ILE A C 1
ATOM 695 O O . ILE A 1 99 ? 4.000 10.350 -7.961 1.00 85.94 99 ILE A O 1
ATOM 699 N N . TRP A 1 100 ? 5.519 10.855 -6.383 1.00 89.44 100 TRP A N 1
ATOM 700 C CA . TRP A 1 100 ? 4.766 10.286 -5.275 1.00 89.44 100 TRP A CA 1
ATOM 701 C C . TRP A 1 100 ? 3.480 11.080 -5.046 1.00 89.44 100 TRP A C 1
ATOM 703 O O . TRP A 1 100 ? 3.518 12.290 -4.829 1.00 89.44 100 TRP A O 1
ATOM 713 N N . THR A 1 101 ? 2.342 10.392 -5.104 1.00 90.31 101 THR A N 1
ATOM 714 C CA . THR A 1 101 ? 1.012 10.993 -4.948 1.00 90.31 101 THR A CA 1
ATOM 715 C C . THR A 1 101 ? 0.269 10.316 -3.805 1.00 90.31 101 THR A C 1
ATOM 717 O O . THR A 1 101 ? 0.259 9.089 -3.719 1.00 90.31 101 THR A O 1
ATOM 720 N N . LEU A 1 102 ? -0.348 11.106 -2.923 1.00 91.88 102 LEU A N 1
ATOM 721 C CA . LEU A 1 102 ? -1.194 10.601 -1.843 1.00 91.88 102 LEU A CA 1
ATOM 722 C C . LEU A 1 102 ? -2.576 10.225 -2.385 1.00 91.88 102 LEU A C 1
ATOM 724 O O . LEU A 1 102 ? -3.259 11.052 -2.986 1.00 91.88 102 LEU A O 1
ATOM 728 N N . TYR A 1 103 ? -3.000 8.999 -2.105 1.00 91.19 103 TYR A N 1
ATOM 729 C CA . TYR A 1 103 ? -4.336 8.490 -2.375 1.00 91.19 103 TYR A CA 1
ATOM 730 C C . TYR A 1 103 ? -5.053 8.217 -1.061 1.00 91.19 103 TYR A C 1
ATOM 732 O O . TYR A 1 103 ? -4.450 7.723 -0.109 1.00 91.19 103 TYR A O 1
ATOM 740 N N . ASN A 1 104 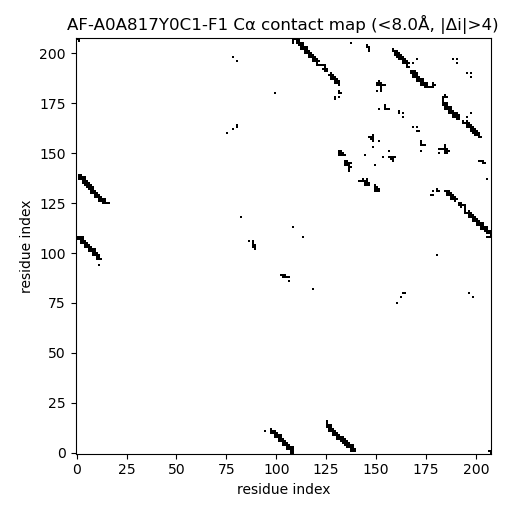? -6.348 8.516 -1.016 1.00 93.88 104 ASN A N 1
ATOM 741 C CA . ASN A 1 104 ? -7.192 8.295 0.147 1.00 93.88 104 ASN A CA 1
ATOM 742 C C . ASN A 1 104 ? -8.528 7.669 -0.262 1.00 93.88 104 ASN A C 1
ATOM 744 O O . ASN A 1 104 ? -9.095 7.999 -1.299 1.00 93.88 104 ASN A O 1
ATOM 748 N N . GLY A 1 105 ? -9.056 6.797 0.587 1.00 93.00 105 GLY A N 1
ATOM 749 C CA . GLY A 1 105 ?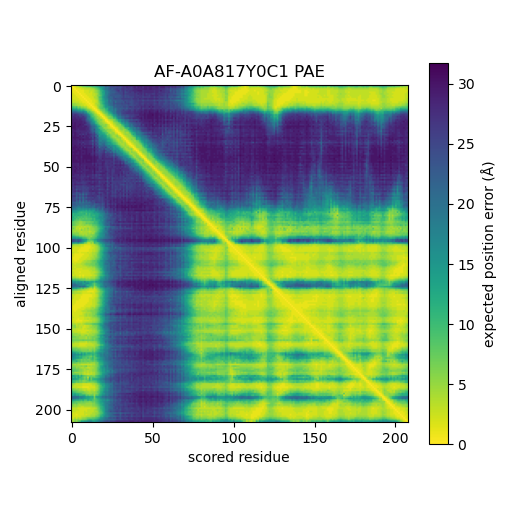 -10.373 6.201 0.420 1.00 93.00 105 GLY A CA 1
ATOM 750 C C . GLY A 1 105 ? -10.977 5.821 1.763 1.00 93.00 105 GLY A C 1
ATOM 751 O O . GLY A 1 105 ? -10.280 5.745 2.776 1.00 93.00 105 GLY A O 1
ATOM 752 N N . SER A 1 106 ? -12.286 5.596 1.790 1.00 94.44 106 SER A N 1
ATOM 753 C CA . SER A 1 106 ? -12.981 5.187 3.006 1.00 94.44 106 SER A CA 1
ATOM 754 C C . SER A 1 106 ? -14.099 4.198 2.721 1.00 94.44 106 SER A C 1
ATOM 756 O O . SER A 1 106 ? -14.660 4.156 1.627 1.00 94.44 106 SER A O 1
ATOM 758 N N . PHE A 1 107 ? -14.411 3.377 3.717 1.00 93.38 107 PHE A N 1
ATOM 759 C CA . PHE A 1 107 ? -15.506 2.418 3.658 1.00 93.38 107 PHE A CA 1
ATOM 760 C C . PHE A 1 107 ? -16.091 2.184 5.049 1.00 93.38 107 PHE A C 1
ATOM 762 O O . PHE A 1 107 ? -15.469 2.476 6.068 1.00 93.38 107 PHE A O 1
ATOM 769 N N . VAL A 1 108 ? -17.298 1.634 5.095 1.00 94.00 108 VAL A N 1
ATOM 770 C CA . VAL A 1 108 ? -17.928 1.194 6.340 1.00 94.00 108 VAL A CA 1
ATOM 771 C C . VAL A 1 108 ? -17.533 -0.251 6.617 1.00 94.00 108 VAL A C 1
ATOM 773 O O . VAL A 1 108 ? -17.771 -1.121 5.777 1.00 94.00 108 VAL A O 1
ATOM 776 N N . ALA A 1 109 ? -16.975 -0.520 7.797 1.00 90.19 109 ALA A N 1
ATOM 777 C CA . ALA A 1 109 ? -16.680 -1.886 8.211 1.00 90.19 109 ALA A CA 1
ATOM 778 C C . ALA A 1 109 ? -17.983 -2.680 8.407 1.00 90.19 109 ALA A C 1
ATOM 780 O O . ALA A 1 109 ? -18.890 -2.248 9.117 1.00 90.19 109 ALA A O 1
ATOM 781 N N . THR A 1 110 ? -18.071 -3.848 7.770 1.00 89.88 110 THR A N 1
ATOM 782 C CA . THR A 1 110 ? -19.203 -4.794 7.877 1.00 89.88 110 THR A CA 1
ATOM 783 C C . THR A 1 110 ? -18.778 -6.164 8.414 1.00 89.88 110 THR A C 1
ATOM 785 O O . THR A 1 110 ? -19.601 -7.062 8.564 1.00 89.88 110 THR A O 1
ATOM 788 N N . SER A 1 111 ? -17.487 -6.322 8.707 1.00 89.19 111 SER A N 1
ATOM 789 C CA . SER A 1 111 ? -16.835 -7.537 9.196 1.00 89.19 111 SER A CA 1
ATOM 790 C C . SER A 1 111 ? -15.819 -7.153 10.268 1.00 89.19 111 SER A C 1
ATOM 792 O O . SER A 1 111 ? -15.296 -6.040 10.240 1.00 89.19 111 SER A O 1
ATOM 794 N N . THR A 1 112 ? -15.521 -8.060 11.200 1.00 90.69 112 THR A N 1
ATOM 795 C CA . THR A 1 112 ? -14.487 -7.876 12.237 1.00 90.69 112 THR A CA 1
ATOM 796 C C . THR A 1 112 ? -13.066 -8.031 11.694 1.00 90.69 112 THR A C 1
ATOM 798 O O . THR A 1 112 ? -12.086 -7.751 12.381 1.00 90.69 112 THR A O 1
ATOM 801 N N . THR A 1 113 ? -12.941 -8.515 10.461 1.00 90.69 113 THR A N 1
ATOM 802 C CA . THR A 1 113 ? -11.672 -8.662 9.755 1.00 90.69 113 THR A CA 1
ATOM 803 C C . THR A 1 113 ? -11.838 -8.137 8.345 1.00 90.69 113 THR A C 1
ATOM 805 O O . THR A 1 113 ? -12.730 -8.575 7.612 1.00 90.69 113 THR A O 1
ATOM 808 N N . THR A 1 114 ? -10.965 -7.207 7.976 1.00 90.75 114 THR A N 1
ATOM 809 C CA . THR A 1 114 ? -10.952 -6.576 6.659 1.00 90.75 114 THR A CA 1
ATOM 810 C C . THR A 1 114 ? -9.575 -6.732 6.024 1.00 90.75 114 THR A C 1
ATOM 812 O O . THR A 1 114 ? -8.575 -6.884 6.721 1.00 90.75 114 THR A O 1
ATOM 815 N N . ILE A 1 115 ? -9.523 -6.730 4.693 1.00 90.69 115 ILE A N 1
ATOM 816 C CA . ILE A 1 115 ? -8.284 -6.812 3.921 1.00 90.69 115 ILE A CA 1
ATOM 817 C C . ILE A 1 115 ? -8.132 -5.514 3.135 1.00 90.69 115 ILE A C 1
ATOM 819 O O . ILE A 1 115 ? -8.999 -5.185 2.324 1.00 90.69 115 ILE A O 1
ATOM 823 N N . LEU A 1 116 ? -7.025 -4.801 3.345 1.00 92.62 116 LEU A N 1
ATOM 824 C CA . LEU A 1 116 ? -6.588 -3.753 2.429 1.00 92.62 116 LEU A CA 1
ATOM 825 C C . LEU A 1 116 ? -5.762 -4.422 1.339 1.00 92.62 116 LEU A C 1
ATOM 827 O O . LEU A 1 116 ? -4.850 -5.189 1.638 1.00 92.62 116 LEU A O 1
ATOM 831 N N . ARG A 1 117 ? -6.080 -4.135 0.080 1.00 90.81 117 ARG A N 1
ATOM 832 C CA . ARG A 1 117 ? -5.406 -4.728 -1.072 1.00 90.81 117 ARG A CA 1
ATOM 833 C C . ARG A 1 117 ? -5.069 -3.655 -2.094 1.00 90.81 117 ARG A C 1
ATOM 835 O O . ARG A 1 117 ? -5.958 -2.964 -2.581 1.00 90.81 117 ARG A O 1
ATOM 842 N N . PHE A 1 118 ? -3.801 -3.597 -2.471 1.00 90.25 118 PHE A N 1
ATOM 843 C CA . PHE A 1 118 ? -3.325 -2.878 -3.643 1.00 90.25 118 PHE A CA 1
ATOM 844 C C . PHE A 1 118 ? -3.170 -3.867 -4.786 1.00 90.25 118 PHE A C 1
ATOM 846 O O . PHE A 1 118 ? -2.636 -4.965 -4.608 1.00 90.25 118 PHE A O 1
ATOM 853 N N . THR A 1 119 ? -3.643 -3.485 -5.965 1.00 85.00 119 THR A N 1
ATOM 854 C CA . THR A 1 119 ? -3.503 -4.305 -7.160 1.00 85.00 119 THR A CA 1
ATOM 855 C C . THR A 1 119 ? -3.202 -3.447 -8.369 1.00 85.00 119 THR A C 1
ATOM 857 O O . THR A 1 119 ? -3.667 -2.314 -8.472 1.00 85.00 119 THR A O 1
ATOM 860 N N . SER A 1 120 ? -2.439 -4.023 -9.289 1.00 77.25 120 SER A N 1
ATOM 861 C CA . SER A 1 120 ? -2.272 -3.488 -10.627 1.00 77.25 120 SER A CA 1
ATOM 862 C C . SER A 1 120 ? -2.836 -4.488 -11.619 1.00 77.25 120 SER A C 1
ATOM 864 O O . SER A 1 120 ? -2.384 -5.631 -11.690 1.00 77.25 120 SER A O 1
ATOM 866 N N . ALA A 1 121 ? -3.827 -4.028 -12.374 1.00 66.12 121 ALA A N 1
ATOM 867 C CA . ALA A 1 121 ? -4.324 -4.671 -13.576 1.00 66.12 121 ALA A CA 1
ATOM 868 C C . ALA A 1 121 ? -3.855 -3.848 -14.774 1.00 66.12 121 ALA A C 1
ATOM 870 O O . ALA A 1 121 ? -4.647 -3.228 -15.482 1.00 66.12 121 ALA A O 1
ATOM 871 N N . THR A 1 122 ? -2.542 -3.729 -14.951 1.00 57.56 122 THR A N 1
ATOM 872 C CA . THR A 1 122 ? -2.013 -2.959 -16.068 1.00 57.56 122 THR A CA 1
ATOM 873 C C . THR A 1 122 ? -2.191 -3.740 -17.367 1.00 57.56 122 THR A C 1
ATOM 875 O O . THR A 1 122 ? -1.485 -4.702 -17.645 1.00 57.56 122 THR A O 1
ATOM 878 N N . ALA A 1 123 ? -3.102 -3.263 -18.218 1.00 50.75 123 ALA A N 1
ATOM 879 C CA . ALA A 1 123 ? -3.036 -3.524 -19.659 1.00 50.75 123 ALA A CA 1
ATOM 880 C C . ALA A 1 123 ? -1.782 -2.876 -20.291 1.00 50.75 123 ALA A C 1
ATOM 882 O O . ALA A 1 123 ? -1.340 -3.283 -21.360 1.00 50.75 123 ALA A O 1
ATOM 883 N N . ASN A 1 124 ? -1.193 -1.886 -19.605 1.00 56.69 124 ASN A N 1
ATOM 884 C CA . ASN A 1 124 ? 0.073 -1.260 -19.966 1.00 56.69 124 ASN A CA 1
ATOM 885 C C . ASN A 1 124 ? 1.242 -1.978 -19.288 1.00 56.69 124 ASN A C 1
ATOM 887 O O . ASN A 1 124 ? 1.670 -1.633 -18.186 1.00 56.69 124 ASN A O 1
ATOM 891 N N . ILE A 1 125 ? 1.755 -2.972 -20.003 1.00 60.84 125 ILE A N 1
ATOM 892 C CA . ILE A 1 125 ? 3.146 -3.424 -19.928 1.00 60.84 125 ILE A CA 1
ATOM 893 C C . ILE A 1 125 ? 4.090 -2.205 -19.873 1.00 60.84 125 ILE A C 1
ATOM 895 O O . ILE A 1 125 ? 3.739 -1.182 -20.413 1.00 60.84 125 ILE A O 1
ATOM 899 N N . ASN A 1 126 ? 5.277 -2.223 -19.295 1.00 74.31 126 ASN A N 1
ATOM 900 C CA . ASN A 1 126 ? 6.231 -1.096 -19.240 1.00 74.31 126 ASN A CA 1
ATOM 901 C C . ASN A 1 126 ? 6.011 -0.071 -18.117 1.00 74.31 126 ASN A C 1
ATOM 903 O O . ASN A 1 126 ? 6.533 1.042 -18.210 1.00 74.31 126 ASN A O 1
ATOM 907 N N . ARG A 1 127 ? 5.304 -0.413 -17.035 1.00 78.38 127 ARG A N 1
ATOM 908 C CA . ARG A 1 127 ? 5.308 0.416 -15.819 1.00 78.38 127 ARG A CA 1
ATOM 909 C C . ARG A 1 127 ? 5.598 -0.388 -14.565 1.00 78.38 127 ARG A C 1
ATOM 911 O O . ARG A 1 127 ? 5.054 -1.478 -14.398 1.00 78.38 127 ARG A O 1
ATOM 918 N N . ASP A 1 128 ? 6.397 0.207 -13.689 1.00 82.94 128 ASP A N 1
ATOM 919 C CA . ASP A 1 128 ? 6.545 -0.226 -12.304 1.00 82.94 128 ASP A CA 1
ATOM 920 C C . ASP A 1 128 ? 5.668 0.665 -11.417 1.00 82.94 128 ASP A C 1
ATOM 922 O O . ASP A 1 128 ? 5.332 1.804 -11.770 1.00 82.94 128 ASP A O 1
ATOM 926 N N . TRP A 1 129 ? 5.265 0.151 -10.260 1.00 86.75 129 TRP A N 1
ATOM 927 C CA . TRP A 1 129 ? 4.591 0.959 -9.249 1.00 86.75 129 TRP A CA 1
ATOM 928 C C . TRP A 1 129 ? 5.085 0.621 -7.860 1.00 86.75 129 TRP A C 1
ATOM 930 O O . TRP A 1 129 ? 5.482 -0.507 -7.561 1.00 86.75 129 TRP A O 1
ATOM 940 N N . TYR A 1 130 ? 5.020 1.640 -7.022 1.00 89.75 130 TYR A N 1
ATOM 941 C CA . TYR A 1 130 ? 5.573 1.640 -5.691 1.00 89.75 130 TYR A CA 1
ATOM 942 C C . TYR A 1 130 ? 4.507 2.093 -4.709 1.00 89.75 130 TYR A C 1
ATOM 944 O O . TYR A 1 130 ? 3.716 2.981 -5.030 1.00 89.75 130 TYR A O 1
ATOM 952 N N . VAL A 1 131 ? 4.493 1.496 -3.520 1.00 92.50 131 VAL A N 1
ATOM 953 C CA . VAL A 1 131 ? 3.610 1.900 -2.419 1.00 92.50 131 VAL A CA 1
ATOM 954 C C . VAL A 1 131 ? 4.441 2.195 -1.195 1.00 92.50 131 VAL A C 1
ATOM 956 O O . VAL A 1 131 ? 5.327 1.417 -0.845 1.00 92.50 131 VAL A O 1
ATOM 959 N N . ASP A 1 132 ? 4.105 3.293 -0.535 1.00 93.81 132 ASP A N 1
ATOM 960 C CA . ASP A 1 132 ? 4.728 3.719 0.707 1.00 93.81 132 ASP A CA 1
ATOM 961 C C . ASP A 1 132 ? 3.735 4.501 1.585 1.00 93.81 132 ASP A C 1
ATOM 963 O O . ASP A 1 132 ? 2.671 4.920 1.112 1.00 93.81 132 ASP A O 1
ATOM 967 N N . ASN A 1 133 ? 4.081 4.717 2.855 1.00 93.62 133 ASN A N 1
ATOM 968 C CA . ASN A 1 133 ? 3.340 5.520 3.828 1.00 93.62 133 ASN A CA 1
ATOM 969 C C . ASN A 1 133 ? 1.844 5.169 3.878 1.00 93.62 133 ASN A C 1
ATOM 971 O O . ASN A 1 133 ? 0.967 6.029 3.763 1.00 93.62 133 ASN A O 1
ATOM 975 N N . VAL A 1 134 ? 1.551 3.877 4.024 1.00 94.94 134 VAL A N 1
ATOM 976 C CA . VAL A 1 134 ? 0.191 3.367 4.163 1.00 94.94 134 VAL A CA 1
ATOM 977 C C . VAL A 1 134 ? -0.319 3.657 5.571 1.00 94.94 134 VAL A C 1
ATOM 979 O O . VAL A 1 134 ? 0.352 3.403 6.566 1.00 94.94 134 VAL A O 1
ATOM 982 N N . THR A 1 135 ? -1.544 4.144 5.685 1.00 96.06 135 THR A N 1
ATOM 983 C CA . THR A 1 135 ? -2.245 4.260 6.967 1.00 96.06 135 THR A CA 1
ATOM 984 C C . THR A 1 135 ? -3.660 3.740 6.828 1.00 96.06 135 THR A C 1
ATOM 986 O O . THR A 1 135 ? -4.323 3.979 5.822 1.00 96.06 135 THR A 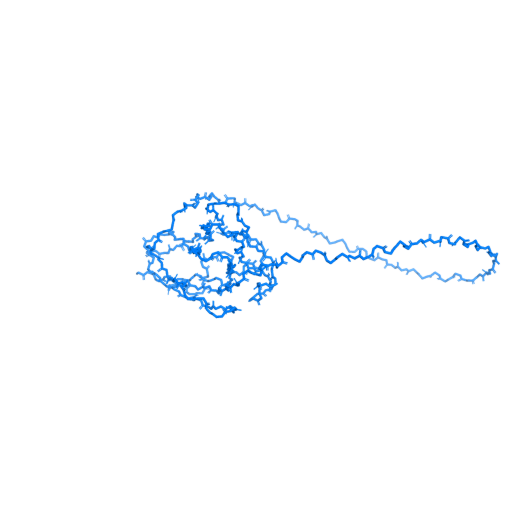O 1
ATOM 989 N N . VAL A 1 136 ? -4.126 3.024 7.846 1.00 96.50 136 VAL A N 1
ATOM 990 C CA . VAL A 1 136 ? -5.502 2.550 7.959 1.00 96.50 136 VAL A CA 1
ATOM 991 C C . VAL A 1 136 ? -5.975 2.876 9.360 1.00 96.50 136 VAL A C 1
ATOM 993 O O . VAL A 1 136 ? -5.424 2.367 10.327 1.00 96.50 136 VAL A O 1
ATOM 996 N N . VAL A 1 137 ? -6.986 3.725 9.481 1.00 96.62 137 VAL A N 1
ATOM 997 C CA . VAL A 1 137 ? -7.476 4.191 10.782 1.00 96.62 137 VAL A CA 1
ATOM 998 C C . VAL A 1 137 ? -8.987 4.052 10.880 1.00 96.62 137 VAL A C 1
ATOM 1000 O O . VAL A 1 137 ? -9.702 4.095 9.874 1.00 96.62 137 VAL A O 1
ATOM 1003 N N . SER A 1 138 ? -9.481 3.894 12.105 1.00 95.56 138 SER A N 1
ATOM 1004 C CA . SER A 1 138 ? -10.913 3.869 12.398 1.00 95.56 138 SER A CA 1
ATOM 1005 C C . SER A 1 138 ? -11.420 5.271 12.725 1.00 95.56 138 SER A C 1
ATOM 1007 O O . SER A 1 138 ? -10.758 6.030 13.425 1.00 95.56 138 SER A O 1
ATOM 1009 N N . SER A 1 139 ? -12.649 5.604 12.333 1.00 94.50 139 SER A N 1
ATOM 1010 C CA . SER A 1 139 ? -13.315 6.834 12.775 1.00 94.50 139 SER A CA 1
ATOM 1011 C C . SER A 1 139 ? -13.532 6.884 14.292 1.00 94.50 139 SER A C 1
ATOM 1013 O O . SER A 1 139 ? -13.746 7.961 14.837 1.00 94.50 139 SER A O 1
ATOM 1015 N N . SER A 1 140 ? -13.513 5.730 14.972 1.00 93.12 140 SER A N 1
ATOM 1016 C CA . SER A 1 140 ? -13.605 5.640 16.435 1.00 93.12 140 SER A CA 1
ATOM 1017 C C . SER A 1 140 ? -12.262 5.833 17.143 1.00 93.12 140 SER A C 1
ATOM 1019 O O . SER A 1 140 ? -12.249 6.165 18.322 1.00 93.12 140 SER A O 1
ATOM 1021 N N . ASP A 1 141 ? -11.154 5.592 16.443 1.00 93.75 141 ASP A N 1
ATOM 1022 C CA . ASP A 1 141 ? -9.791 5.792 16.933 1.00 93.75 141 ASP A CA 1
ATOM 1023 C C . ASP A 1 141 ? -8.875 6.154 15.749 1.00 93.75 141 ASP A C 1
ATOM 1025 O O . ASP A 1 141 ? -8.261 5.275 15.137 1.00 93.75 141 ASP A O 1
ATOM 1029 N N . PRO A 1 142 ? -8.806 7.447 15.389 1.00 93.69 142 PRO A N 1
ATOM 1030 C CA . PRO A 1 142 ? -7.992 7.909 14.273 1.00 93.69 142 PRO A CA 1
ATOM 1031 C C . PRO A 1 142 ? -6.491 7.957 14.602 1.00 93.69 142 PRO A C 1
ATOM 1033 O O . PRO A 1 142 ? -5.693 8.278 13.725 1.00 93.69 142 PRO A O 1
ATOM 1036 N N . SER A 1 143 ? -6.104 7.692 15.856 1.00 94.06 143 SER A N 1
ATOM 1037 C CA . SER A 1 143 ? -4.714 7.772 16.320 1.00 94.06 143 SER A CA 1
ATOM 1038 C C . SER A 1 143 ? -3.957 6.452 16.194 1.00 94.06 143 SER A C 1
ATOM 1040 O O . SER A 1 143 ? -2.728 6.450 16.121 1.00 94.06 143 SER A O 1
ATOM 1042 N N . THR A 1 144 ? -4.686 5.338 16.118 1.00 94.69 144 THR A N 1
ATOM 1043 C CA . THR A 1 144 ? -4.111 4.001 15.995 1.00 94.69 144 THR A CA 1
ATOM 1044 C C . THR A 1 144 ? -4.130 3.546 14.543 1.00 94.69 144 THR A C 1
ATOM 1046 O O . THR A 1 144 ? -5.189 3.416 13.927 1.00 94.69 144 THR A O 1
ATOM 1049 N N . ASN A 1 145 ? -2.946 3.253 14.005 1.00 95.12 145 ASN A N 1
ATOM 1050 C CA . ASN A 1 145 ? -2.827 2.603 12.707 1.00 95.12 145 ASN A CA 1
ATOM 1051 C C . ASN A 1 145 ? -3.154 1.109 12.845 1.00 95.12 145 ASN A C 1
ATOM 1053 O O . ASN A 1 145 ? -2.597 0.423 13.700 1.00 95.12 145 ASN A O 1
ATOM 1057 N N . LEU A 1 146 ? -4.060 0.612 12.009 1.00 95.38 146 LEU A N 1
ATOM 1058 C CA . LEU A 1 146 ? -4.552 -0.766 12.048 1.00 95.38 146 LEU A CA 1
ATOM 1059 C C . LEU A 1 146 ? -3.652 -1.749 11.285 1.00 95.38 146 LEU A C 1
ATOM 1061 O O . LEU A 1 146 ? -3.884 -2.954 11.351 1.00 95.38 146 LEU A O 1
ATOM 1065 N N . ILE A 1 147 ? -2.639 -1.246 10.578 1.00 93.69 147 ILE A N 1
ATOM 1066 C CA . ILE A 1 147 ? -1.641 -2.041 9.853 1.00 93.69 147 ILE A CA 1
ATOM 1067 C C . ILE A 1 147 ? -0.275 -1.979 10.543 1.00 93.69 147 ILE A C 1
ATOM 1069 O O . ILE A 1 147 ? 0.101 -0.956 11.117 1.00 93.69 147 ILE A O 1
ATOM 1073 N N . ALA A 1 148 ? 0.469 -3.083 10.501 1.00 87.56 148 ALA 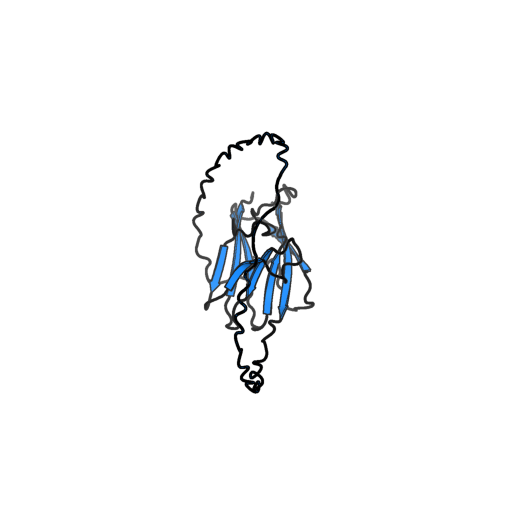A N 1
ATOM 1074 C CA . ALA A 1 148 ? 1.658 -3.284 11.327 1.00 87.56 148 ALA A CA 1
ATOM 1075 C C . ALA A 1 148 ? 2.936 -2.652 10.750 1.00 87.56 148 ALA A C 1
ATOM 1077 O O . ALA A 1 148 ? 3.812 -2.236 11.507 1.00 87.56 148 ALA A O 1
ATOM 1078 N N . ASN A 1 149 ? 3.066 -2.589 9.422 1.00 88.56 149 ASN A N 1
ATOM 1079 C CA . ASN A 1 149 ? 4.265 -2.095 8.741 1.00 88.56 149 ASN A CA 1
ATOM 1080 C C . ASN A 1 149 ? 3.895 -1.038 7.698 1.00 88.56 149 ASN A C 1
ATOM 1082 O O . ASN A 1 149 ? 3.877 -1.294 6.497 1.00 88.56 149 ASN A O 1
ATOM 1086 N N . SER A 1 150 ? 3.550 0.148 8.183 1.00 91.50 150 SER A N 1
ATOM 1087 C CA . SER A 1 150 ? 2.973 1.230 7.386 1.00 91.50 150 SER A CA 1
ATOM 1088 C C . SER A 1 150 ? 3.918 1.897 6.394 1.00 91.50 150 SER A C 1
ATOM 1090 O O . SER A 1 150 ? 3.463 2.433 5.392 1.00 91.50 150 SER A O 1
ATOM 1092 N N . ASN A 1 151 ? 5.215 1.910 6.680 1.00 90.88 151 ASN A N 1
ATOM 1093 C CA . ASN A 1 151 ? 6.207 2.657 5.907 1.00 90.88 151 ASN A CA 1
ATOM 1094 C C . ASN A 1 151 ? 7.329 1.773 5.356 1.00 90.88 151 ASN A C 1
ATOM 1096 O O . ASN A 1 151 ? 8.246 2.285 4.747 1.00 90.88 151 ASN A O 1
ATOM 1100 N N . PHE A 1 152 ? 7.297 0.456 5.581 1.00 92.62 152 PHE A N 1
ATOM 1101 C CA . PHE A 1 152 ? 8.264 -0.500 5.024 1.00 92.62 152 PHE A CA 1
ATOM 1102 C C . PHE A 1 152 ? 9.734 -0.326 5.449 1.00 92.62 152 PHE A C 1
ATOM 1104 O O . PHE A 1 152 ? 10.572 -1.138 5.063 1.00 92.62 152 PHE A O 1
ATOM 1111 N N . GLU A 1 153 ? 10.049 0.636 6.317 1.00 91.62 153 GLU A N 1
ATOM 1112 C CA . GLU A 1 153 ? 11.418 1.054 6.672 1.00 91.62 153 GLU A CA 1
ATOM 1113 C C . GLU A 1 153 ? 12.239 -0.010 7.404 1.00 91.62 153 GLU A C 1
ATOM 1115 O O . GLU A 1 153 ? 13.462 0.071 7.490 1.00 91.62 153 GLU A O 1
ATOM 1120 N N . SER A 1 154 ? 11.572 -1.034 7.934 1.00 88.69 154 SER A N 1
ATOM 1121 C CA . SER A 1 154 ? 12.238 -2.202 8.517 1.00 88.69 154 SER A CA 1
ATOM 1122 C C . SER A 1 154 ? 12.809 -3.160 7.464 1.00 88.69 154 SER A C 1
ATOM 1124 O O . SER A 1 154 ? 13.521 -4.099 7.815 1.00 88.69 154 SER A O 1
ATOM 1126 N N . GLY A 1 155 ? 12.432 -2.988 6.193 1.00 85.19 155 GLY A N 1
ATOM 1127 C CA . GLY A 1 155 ? 12.681 -3.926 5.100 1.00 85.19 155 GLY A CA 1
ATOM 1128 C C . GLY A 1 155 ? 11.955 -5.267 5.223 1.00 85.19 155 GLY A C 1
ATOM 1129 O O . GLY A 1 155 ? 12.040 -6.104 4.324 1.00 85.19 155 GLY A O 1
ATOM 1130 N N . ALA A 1 156 ? 11.222 -5.487 6.315 1.00 87.31 156 ALA A N 1
ATOM 1131 C CA . ALA A 1 156 ? 10.444 -6.692 6.534 1.00 87.31 156 ALA A CA 1
ATOM 1132 C C . ALA A 1 156 ? 9.095 -6.610 5.811 1.00 87.31 156 ALA A C 1
ATOM 1134 O O . ALA A 1 156 ? 8.543 -5.532 5.618 1.00 87.31 156 ALA A O 1
ATOM 1135 N N . SER A 1 157 ? 8.514 -7.765 5.487 1.00 85.00 157 SER A N 1
ATOM 1136 C CA . SER A 1 157 ? 7.139 -7.876 4.986 1.00 85.00 157 SER A CA 1
ATOM 1137 C C . SER A 1 157 ? 6.129 -8.223 6.079 1.00 85.00 157 SER A C 1
ATOM 1139 O O . SER A 1 157 ? 5.067 -8.756 5.783 1.00 85.00 157 SER A O 1
ATOM 1141 N N . SER A 1 158 ? 6.455 -7.978 7.350 1.00 86.06 158 SER A N 1
ATOM 1142 C CA . SER A 1 158 ? 5.577 -8.295 8.482 1.00 86.06 158 SER A CA 1
ATOM 1143 C C . SER A 1 158 ? 4.181 -7.693 8.281 1.00 86.06 158 SER A C 1
ATOM 1145 O O . SER A 1 158 ? 4.068 -6.499 8.022 1.00 86.06 158 SER A O 1
ATOM 1147 N N . GLY A 1 159 ? 3.137 -8.525 8.367 1.00 87.12 159 GLY A N 1
ATOM 1148 C CA . GLY A 1 159 ? 1.736 -8.143 8.110 1.00 87.12 159 GLY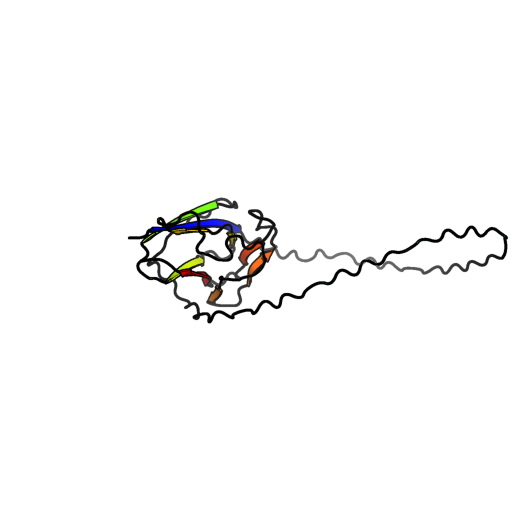 A CA 1
ATOM 1149 C C . GLY A 1 159 ? 1.328 -8.177 6.631 1.00 87.12 159 GLY A C 1
ATOM 1150 O O . GLY A 1 159 ? 0.185 -8.506 6.312 1.00 87.12 159 GLY A O 1
ATOM 1151 N N . TRP A 1 160 ? 2.275 -7.956 5.722 1.00 90.44 160 TRP A N 1
ATOM 1152 C CA . TRP A 1 160 ? 2.032 -7.900 4.287 1.00 90.44 160 TRP A CA 1
ATOM 1153 C C . TRP A 1 160 ? 2.194 -9.253 3.600 1.00 90.44 160 TRP A C 1
ATOM 1155 O O . TRP A 1 160 ? 3.159 -9.992 3.797 1.00 90.44 160 TRP A O 1
ATOM 1165 N N . GLN A 1 161 ? 1.259 -9.546 2.708 1.00 89.31 161 GLN A N 1
ATOM 1166 C CA . GLN A 1 161 ? 1.309 -10.676 1.795 1.00 89.31 161 GLN A CA 1
ATOM 1167 C C . GLN A 1 161 ? 1.455 -10.154 0.372 1.00 89.31 161 GLN A C 1
ATOM 1169 O O . GLN A 1 161 ? 0.658 -9.329 -0.082 1.00 89.31 161 GLN A O 1
ATOM 1174 N N . VAL A 1 162 ? 2.460 -10.672 -0.330 1.00 85.44 162 VAL A N 1
ATOM 1175 C CA . VAL A 1 162 ? 2.676 -10.417 -1.754 1.00 85.44 162 VAL A CA 1
ATOM 1176 C C . VAL A 1 162 ? 2.290 -11.671 -2.526 1.00 85.44 162 VAL A C 1
ATOM 1178 O O . VAL A 1 162 ? 2.709 -12.773 -2.171 1.00 85.44 162 VAL A O 1
ATOM 1181 N N . SER A 1 163 ? 1.482 -11.524 -3.573 1.00 81.81 163 SER A N 1
ATOM 1182 C CA . SER A 1 163 ? 1.139 -12.631 -4.468 1.00 81.81 163 SER A CA 1
ATOM 1183 C C . SER A 1 163 ? 1.144 -12.194 -5.919 1.00 81.81 163 SER A C 1
ATOM 1185 O O . SER A 1 163 ? 0.695 -11.095 -6.256 1.00 81.81 163 SER A O 1
ATOM 1187 N N . SER A 1 164 ? 1.628 -13.107 -6.756 1.00 78.81 164 SER A N 1
ATOM 1188 C CA . SER A 1 164 ? 1.707 -12.981 -8.196 1.00 78.81 164 SER A CA 1
ATOM 1189 C C . SER A 1 164 ? 0.784 -13.966 -8.898 1.00 78.81 164 SER A C 1
ATOM 1191 O O . SER A 1 164 ? 0.709 -15.144 -8.556 1.00 78.81 164 SER A O 1
ATOM 1193 N N . CYS A 1 165 ? 0.111 -13.479 -9.933 1.00 78.44 165 CYS A N 1
ATOM 1194 C CA . CYS A 1 165 ? -0.771 -14.266 -10.777 1.00 78.44 165 CYS A CA 1
ATOM 1195 C C . CYS A 1 165 ? -0.351 -14.101 -12.235 1.00 78.44 165 CYS A C 1
ATOM 1197 O O . CYS A 1 165 ? -0.347 -12.983 -12.742 1.00 78.44 165 CYS A O 1
ATOM 1199 N N . GLY A 1 166 ? -0.018 -15.209 -12.903 1.00 69.31 166 GLY A N 1
ATOM 1200 C CA . GLY A 1 166 ? 0.271 -15.237 -14.345 1.00 69.31 166 GLY A CA 1
ATOM 1201 C C . GLY A 1 166 ? 1.743 -15.409 -14.746 1.00 69.31 166 GLY A C 1
ATOM 1202 O O . GLY A 1 166 ? 2.016 -15.604 -15.925 1.00 69.31 166 GLY A O 1
ATOM 1203 N N . GLY A 1 167 ? 2.699 -15.426 -13.808 1.00 67.44 167 GLY A N 1
ATOM 1204 C CA . GLY A 1 167 ? 4.109 -15.666 -14.142 1.00 67.44 167 GLY A CA 1
ATOM 1205 C C . GLY A 1 167 ? 5.104 -15.194 -13.079 1.00 67.44 167 GLY A C 1
ATOM 1206 O O . GLY A 1 167 ? 4.693 -14.722 -12.013 1.00 67.44 167 GLY A O 1
ATOM 1207 N N . PRO A 1 168 ? 6.420 -15.326 -13.343 1.00 66.94 168 PRO A N 1
ATOM 1208 C CA . PRO A 1 168 ? 7.451 -14.849 -12.436 1.00 66.94 168 PRO A CA 1
ATOM 1209 C C . PRO A 1 168 ? 7.416 -13.320 -12.397 1.00 66.94 168 PRO A C 1
ATOM 1211 O O . PRO A 1 168 ? 7.693 -12.651 -13.390 1.00 66.94 168 PRO A O 1
ATOM 1214 N N . CYS A 1 169 ? 7.072 -12.772 -11.240 1.00 69.81 169 CYS A N 1
ATOM 1215 C CA . CYS A 1 169 ? 7.174 -11.350 -10.964 1.00 69.81 169 CYS A CA 1
ATOM 1216 C C . CYS A 1 169 ? 8.058 -11.118 -9.753 1.00 69.81 169 CYS A C 1
ATOM 1218 O O . CYS A 1 169 ? 8.009 -11.874 -8.783 1.00 69.81 169 CYS A O 1
ATOM 1220 N N . THR A 1 170 ? 8.822 -10.035 -9.808 1.00 72.75 170 THR A N 1
ATOM 1221 C CA . THR A 1 170 ? 9.734 -9.619 -8.746 1.00 72.75 170 THR A CA 1
ATOM 1222 C C . THR A 1 170 ? 9.085 -8.476 -7.969 1.00 72.75 170 THR A C 1
ATOM 1224 O O . THR A 1 170 ? 9.519 -7.326 -8.038 1.00 72.75 170 THR A O 1
ATOM 1227 N N . ALA A 1 171 ? 7.984 -8.793 -7.285 1.00 78.12 171 ALA A N 1
ATOM 1228 C CA . ALA A 1 171 ? 7.329 -7.878 -6.362 1.00 78.12 171 ALA A CA 1
ATOM 1229 C C . ALA A 1 171 ? 7.840 -8.141 -4.944 1.00 78.12 171 ALA A C 1
ATOM 1231 O O . ALA A 1 171 ? 7.834 -9.280 -4.474 1.00 78.12 171 ALA A O 1
ATOM 1232 N N . SER A 1 172 ? 8.313 -7.101 -4.268 1.00 86.62 172 SER A N 1
ATOM 1233 C CA . SER A 1 172 ? 8.869 -7.236 -2.924 1.00 86.62 172 SER A CA 1
ATOM 1234 C C . SER A 1 172 ? 8.918 -5.896 -2.213 1.00 86.62 172 SER A C 1
ATOM 1236 O O . SER A 1 172 ? 9.010 -4.846 -2.843 1.00 86.62 172 SER A O 1
ATOM 1238 N N . ILE A 1 173 ? 8.959 -5.938 -0.887 1.00 89.06 173 ILE A N 1
ATOM 1239 C CA . ILE A 1 173 ? 9.449 -4.804 -0.106 1.00 89.06 173 ILE A CA 1
ATOM 1240 C C . ILE A 1 173 ? 10.967 -4.784 -0.257 1.00 89.06 173 ILE A C 1
ATOM 1242 O O . ILE A 1 173 ? 11.629 -5.780 0.038 1.00 89.06 173 ILE A O 1
ATOM 1246 N N . ARG A 1 174 ? 11.515 -3.700 -0.809 1.00 89.12 174 ARG A N 1
ATOM 1247 C CA . ARG A 1 174 ? 12.955 -3.583 -1.067 1.00 89.12 174 ARG A CA 1
ATOM 1248 C C . ARG A 1 174 ? 13.436 -2.148 -0.994 1.00 89.12 174 ARG A C 1
ATOM 1250 O O . ARG A 1 174 ? 12.657 -1.209 -1.130 1.00 89.12 174 ARG A O 1
ATOM 1257 N N . GLN A 1 175 ? 14.747 -2.011 -0.845 1.00 88.25 175 GLN A N 1
ATOM 1258 C CA . GLN A 1 175 ? 15.403 -0.728 -0.985 1.00 88.25 175 GLN A CA 1
ATOM 1259 C C . GLN A 1 175 ? 15.539 -0.370 -2.473 1.00 88.25 175 GLN A C 1
ATOM 1261 O O . GLN A 1 175 ? 15.994 -1.194 -3.270 1.00 88.25 175 GLN A O 1
ATOM 1266 N N . SER A 1 176 ? 15.144 0.839 -2.866 1.00 85.06 176 SER A N 1
ATOM 1267 C CA . SER A 1 176 ? 15.244 1.307 -4.253 1.00 85.06 176 SE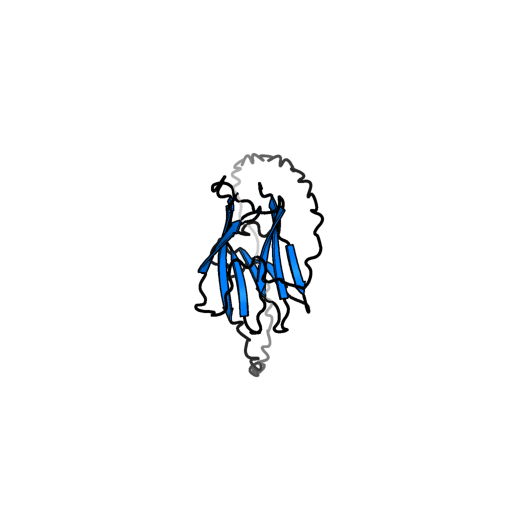R A CA 1
ATOM 1268 C C . SER A 1 176 ? 15.444 2.815 -4.313 1.00 85.06 176 SER A C 1
ATOM 1270 O O . SER A 1 176 ? 14.908 3.562 -3.500 1.00 85.06 176 SER A O 1
ATOM 1272 N N . THR A 1 177 ? 16.152 3.286 -5.340 1.00 84.12 177 THR A N 1
ATOM 1273 C CA . THR A 1 177 ? 16.269 4.721 -5.642 1.00 84.12 177 THR A CA 1
ATOM 1274 C C . THR A 1 177 ? 14.942 5.355 -6.049 1.00 84.12 177 THR A C 1
ATOM 1276 O O . THR A 1 177 ? 14.871 6.572 -6.145 1.00 84.12 177 THR A O 1
ATOM 1279 N N . SER A 1 178 ? 13.899 4.556 -6.295 1.00 85.31 178 SER A N 1
ATOM 1280 C CA . SER A 1 178 ? 12.535 5.046 -6.527 1.00 85.31 178 SER A CA 1
ATOM 1281 C C . SER A 1 178 ? 11.732 5.204 -5.227 1.00 85.31 178 SER A C 1
ATOM 1283 O O . SER A 1 178 ? 10.777 5.978 -5.197 1.00 85.31 178 SER A O 1
ATOM 1285 N N . CYS A 1 179 ? 12.155 4.565 -4.129 1.00 86.56 179 CYS A N 1
ATOM 1286 C CA . CYS A 1 179 ? 11.549 4.662 -2.794 1.00 86.56 179 CYS A CA 1
ATOM 1287 C C . CYS A 1 179 ? 11.987 5.935 -2.041 1.00 86.56 179 CYS A C 1
ATOM 1289 O O . CYS A 1 179 ? 12.415 5.884 -0.894 1.00 86.56 179 CYS A O 1
ATOM 1291 N N . LEU A 1 180 ? 11.939 7.096 -2.701 1.00 83.44 180 LEU A N 1
ATOM 1292 C CA . LEU A 1 180 ? 12.438 8.366 -2.145 1.00 83.44 180 LEU A CA 1
ATOM 1293 C C . LEU A 1 180 ? 11.466 9.053 -1.184 1.00 83.44 180 LEU A C 1
ATOM 1295 O O . LEU A 1 180 ? 11.784 10.114 -0.651 1.00 83.44 180 LEU A O 1
ATOM 1299 N N . ASN A 1 181 ? 10.273 8.491 -0.996 1.00 78.19 181 ASN A N 1
ATOM 1300 C CA . ASN A 1 181 ? 9.285 9.055 -0.085 1.00 78.19 181 ASN A CA 1
ATOM 1301 C C . ASN A 1 181 ? 9.594 8.746 1.395 1.00 78.19 181 ASN A C 1
ATOM 1303 O O . ASN A 1 181 ? 8.961 9.313 2.286 1.00 78.19 181 ASN A O 1
ATOM 1307 N N . SER A 1 182 ? 10.597 7.896 1.643 1.00 77.00 182 SER A N 1
ATOM 1308 C CA . SER A 1 182 ? 11.063 7.454 2.958 1.00 77.00 182 SER A CA 1
ATOM 1309 C C . SER A 1 182 ? 12.602 7.324 3.006 1.00 77.00 182 SER A C 1
ATOM 1311 O O . SER A 1 182 ? 13.310 7.936 2.203 1.00 77.00 182 SER A O 1
ATOM 1313 N N . THR A 1 183 ? 13.165 6.535 3.932 1.00 83.06 183 THR A N 1
ATOM 1314 C CA . THR A 1 183 ? 14.613 6.241 4.015 1.00 83.06 183 THR A CA 1
ATOM 1315 C C . THR A 1 183 ? 15.107 5.264 2.940 1.00 83.06 183 THR A C 1
ATOM 1317 O O . THR A 1 183 ? 16.244 4.784 2.994 1.00 83.06 183 THR A O 1
ATOM 1320 N N . GLY A 1 184 ? 14.288 5.001 1.919 1.00 87.25 184 GLY A N 1
ATOM 1321 C CA . GLY A 1 184 ? 14.669 4.236 0.738 1.00 87.25 184 GLY A CA 1
ATOM 1322 C C . GLY A 1 184 ? 13.972 2.890 0.614 1.00 87.25 184 GLY A C 1
ATOM 1323 O O . GLY A 1 184 ? 14.288 2.174 -0.335 1.00 87.25 184 GLY A O 1
ATOM 1324 N N . TRP A 1 185 ? 13.060 2.534 1.522 1.00 92.88 185 TRP A N 1
ATOM 1325 C CA . TRP A 1 185 ? 12.287 1.294 1.464 1.00 92.88 185 TRP A CA 1
ATOM 1326 C C . TRP A 1 185 ? 10.854 1.560 1.038 1.00 92.88 185 TRP A C 1
ATOM 1328 O O . TRP A 1 185 ? 10.209 2.488 1.497 1.00 92.88 185 TRP A O 1
ATOM 1338 N N . CYS A 1 186 ? 10.343 0.719 0.153 1.00 92.69 186 CYS A N 1
ATOM 1339 C CA . CYS A 1 186 ? 8.943 0.734 -0.224 1.00 92.69 186 CYS A CA 1
ATOM 1340 C C . CYS A 1 186 ? 8.564 -0.628 -0.803 1.00 92.69 186 CYS A C 1
ATOM 1342 O O . CYS A 1 186 ? 9.427 -1.467 -1.101 1.00 92.69 186 CYS A O 1
ATOM 1344 N N . TYR A 1 187 ? 7.268 -0.874 -0.960 1.00 92.19 187 TYR A N 1
ATOM 1345 C CA . TYR A 1 187 ? 6.843 -1.965 -1.821 1.00 92.19 187 TYR A CA 1
ATOM 1346 C C . TYR A 1 187 ? 7.118 -1.580 -3.272 1.00 92.19 187 TYR A C 1
ATOM 1348 O O . TYR A 1 187 ? 6.705 -0.512 -3.711 1.00 92.19 187 TYR A O 1
ATOM 1356 N N . ASP A 1 188 ? 7.789 -2.460 -4.003 1.00 89.31 188 ASP A N 1
ATOM 1357 C CA . ASP A 1 188 ? 8.146 -2.286 -5.404 1.00 89.31 188 ASP A CA 1
ATOM 1358 C C . ASP A 1 188 ? 7.569 -3.450 -6.202 1.00 89.31 188 ASP A C 1
ATOM 1360 O O . ASP A 1 188 ? 7.893 -4.620 -5.957 1.00 89.31 188 ASP A O 1
ATOM 1364 N N . ASN A 1 189 ? 6.710 -3.124 -7.161 1.00 85.19 189 ASN A N 1
ATOM 1365 C CA . ASN A 1 189 ? 6.238 -4.079 -8.137 1.00 85.19 189 ASN A CA 1
ATOM 1366 C C . ASN A 1 189 ? 6.911 -3.858 -9.493 1.00 85.19 189 ASN A C 1
ATOM 1368 O O . ASN A 1 189 ? 6.413 -3.099 -10.327 1.00 85.19 189 ASN A O 1
ATOM 1372 N N . ALA A 1 190 ? 7.971 -4.633 -9.722 1.00 76.75 190 ALA A N 1
ATOM 1373 C CA . ALA A 1 190 ? 8.654 -4.751 -11.003 1.00 76.75 190 ALA A CA 1
ATOM 1374 C C . ALA A 1 190 ? 8.246 -6.039 -11.740 1.00 76.75 190 ALA A C 1
ATOM 1376 O O . ALA A 1 190 ? 9.058 -6.934 -11.998 1.00 76.75 190 ALA A O 1
ATOM 1377 N N . CYS A 1 191 ? 6.956 -6.181 -12.041 1.00 74.00 191 CYS A N 1
ATOM 1378 C CA . CYS A 1 191 ? 6.439 -7.314 -12.809 1.00 74.00 191 CYS A CA 1
ATOM 1379 C C . CYS A 1 191 ? 6.836 -7.238 -14.281 1.00 74.00 191 CYS A C 1
ATOM 1381 O O . CYS A 1 191 ? 6.510 -6.235 -14.909 1.00 74.00 191 CYS A O 1
ATOM 1383 N N . PRO A 1 192 ? 7.407 -8.289 -14.896 1.00 64.44 192 PRO A N 1
ATOM 1384 C CA . PRO A 1 192 ? 7.584 -8.359 -16.342 1.00 64.44 192 PRO A CA 1
ATOM 1385 C C . PRO A 1 192 ? 6.261 -8.225 -17.103 1.00 64.44 192 PRO A C 1
ATOM 1387 O O . PRO A 1 192 ? 5.201 -8.647 -16.645 1.00 64.44 192 PRO A O 1
ATOM 1390 N N . ASP A 1 193 ? 6.377 -7.671 -18.300 1.00 64.94 193 ASP A N 1
ATOM 1391 C CA . ASP A 1 193 ? 5.353 -7.163 -19.219 1.00 64.94 193 ASP A CA 1
ATOM 1392 C C . ASP A 1 193 ? 4.401 -8.228 -19.791 1.00 64.94 193 ASP A C 1
ATOM 1394 O O . ASP A 1 193 ? 4.295 -8.419 -20.997 1.00 64.94 193 ASP A O 1
ATOM 1398 N N . THR A 1 194 ? 3.715 -8.965 -18.919 1.00 62.38 194 THR A N 1
ATOM 1399 C CA . THR A 1 194 ? 3.009 -10.207 -19.284 1.00 62.38 194 THR A CA 1
ATOM 1400 C C . THR A 1 194 ? 1.530 -10.220 -18.892 1.00 62.38 194 THR A C 1
ATOM 1402 O O . THR A 1 194 ? 0.875 -11.249 -19.007 1.00 62.38 194 THR A O 1
ATOM 1405 N N . GLY A 1 195 ? 0.970 -9.078 -18.471 1.00 64.81 195 GLY A N 1
ATOM 1406 C CA . GLY A 1 195 ? -0.430 -9.003 -18.027 1.00 64.81 195 GLY A CA 1
ATOM 1407 C C . GLY A 1 195 ? -0.677 -9.686 -16.677 1.00 64.81 195 GLY A C 1
ATOM 1408 O O . GLY A 1 195 ? -1.810 -10.038 -16.355 1.00 64.81 195 GLY A O 1
ATOM 1409 N N . ASN A 1 196 ? 0.384 -9.878 -15.890 1.00 73.69 196 ASN A N 1
ATOM 1410 C CA . ASN A 1 196 ? 0.310 -10.496 -14.574 1.00 73.69 196 ASN A CA 1
ATOM 1411 C C . ASN A 1 196 ? -0.351 -9.560 -13.563 1.00 73.69 196 ASN A C 1
ATOM 1413 O O . ASN A 1 196 ? 0.032 -8.396 -13.438 1.00 73.69 196 ASN A O 1
ATOM 1417 N N . LEU A 1 197 ? -1.284 -10.099 -12.780 1.00 77.00 197 LEU A N 1
ATOM 1418 C CA . LEU A 1 197 ? -1.842 -9.395 -11.631 1.00 77.00 197 LEU A CA 1
ATOM 1419 C C . LEU A 1 197 ? -0.920 -9.582 -10.433 1.00 77.00 197 LEU A C 1
ATOM 1421 O O . LEU A 1 197 ? -0.462 -10.693 -10.162 1.00 77.00 197 LEU A O 1
ATOM 1425 N N . GLN A 1 198 ? -0.680 -8.502 -9.698 1.00 82.00 198 GLN A N 1
ATOM 1426 C CA . GLN A 1 198 ? -0.043 -8.573 -8.387 1.00 82.00 198 GLN A CA 1
ATOM 1427 C C . GLN A 1 198 ? -0.953 -8.024 -7.320 1.00 82.00 198 GLN A C 1
ATOM 1429 O O . GLN A 1 198 ? -1.747 -7.105 -7.554 1.00 82.00 198 GLN A O 1
ATOM 1434 N N . PHE A 1 199 ? -0.745 -8.561 -6.132 1.00 86.62 199 PHE A N 1
ATOM 1435 C CA . PHE A 1 199 ? -1.427 -8.153 -4.932 1.00 86.62 199 PHE A CA 1
ATOM 1436 C C . PHE A 1 199 ? -0.403 -7.891 -3.845 1.00 86.62 199 PHE A C 1
ATOM 1438 O O . PHE A 1 199 ? 0.407 -8.760 -3.533 1.00 86.62 199 PHE A O 1
ATOM 1445 N N . LEU A 1 200 ? -0.492 -6.704 -3.258 1.00 90.38 200 LEU A N 1
ATOM 1446 C CA . LEU A 1 200 ? 0.023 -6.425 -1.928 1.00 90.38 200 LEU A CA 1
ATOM 1447 C C . LEU A 1 200 ? -1.196 -6.302 -1.018 1.00 90.38 200 LEU A C 1
ATOM 1449 O O . LEU A 1 200 ? -2.071 -5.478 -1.290 1.00 90.38 200 LEU A O 1
ATOM 1453 N N . GLN A 1 201 ? -1.285 -7.114 0.030 1.00 92.06 201 GLN A N 1
ATOM 1454 C CA . GLN A 1 201 ? -2.406 -7.028 0.961 1.00 92.06 201 GLN A CA 1
ATOM 1455 C C . GLN A 1 201 ? -1.996 -7.229 2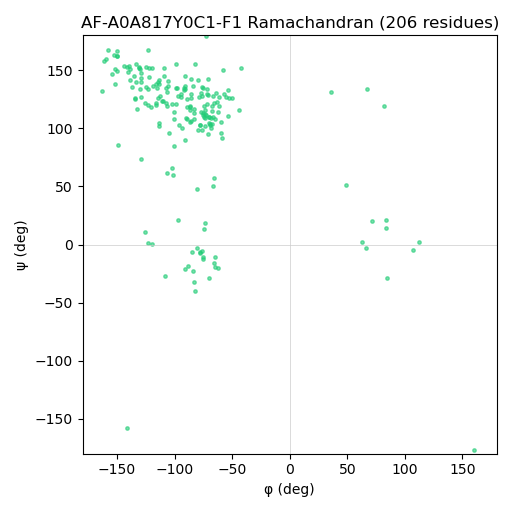.412 1.00 92.06 201 GLN A C 1
ATOM 1457 O O . GLN A 1 201 ? -1.054 -7.961 2.702 1.00 92.06 201 GLN A O 1
ATOM 1462 N N . GLU A 1 202 ? -2.773 -6.645 3.311 1.00 92.69 202 GLU A N 1
ATOM 1463 C CA . GLU A 1 202 ? -2.683 -6.872 4.748 1.00 92.69 202 GLU A CA 1
ATOM 1464 C C . GLU A 1 202 ? -4.099 -7.003 5.312 1.00 92.69 202 GLU A C 1
ATOM 1466 O O . GLU A 1 202 ? -5.016 -6.262 4.940 1.00 92.69 202 GLU A O 1
ATOM 1471 N N . SER A 1 203 ? -4.290 -7.993 6.182 1.00 92.19 203 SER A N 1
ATOM 1472 C CA . SER A 1 203 ? -5.525 -8.156 6.944 1.00 92.19 203 SER A CA 1
ATOM 1473 C C . SER A 1 203 ? -5.405 -7.438 8.278 1.00 92.19 203 SER A C 1
ATOM 1475 O O . SER A 1 203 ? -4.422 -7.639 8.987 1.00 92.19 203 SER A O 1
ATOM 1477 N N . PHE A 1 204 ? -6.435 -6.698 8.662 1.00 92.81 204 PHE A N 1
ATOM 1478 C CA . PHE A 1 204 ? -6.494 -5.993 9.935 1.00 92.81 204 PHE A CA 1
ATOM 1479 C C . PHE A 1 204 ? -7.841 -6.215 10.621 1.00 92.81 204 PHE A C 1
ATOM 1481 O O . PHE A 1 204 ? -8.857 -6.531 9.989 1.00 92.81 204 PHE A O 1
ATOM 1488 N N . ALA A 1 205 ? -7.832 -6.077 11.944 1.00 93.00 205 ALA A N 1
ATOM 1489 C CA . ALA A 1 205 ? -9.034 -6.176 12.753 1.00 93.00 205 ALA A CA 1
ATOM 1490 C C . ALA A 1 205 ? -9.829 -4.867 12.692 1.00 93.00 205 ALA A C 1
ATOM 1492 O O . ALA A 1 205 ? -9.269 -3.772 12.717 1.00 93.00 205 ALA A O 1
ATOM 1493 N N . THR A 1 206 ? -11.148 -4.994 12.649 1.00 90.06 206 THR A N 1
ATOM 1494 C CA . THR A 1 206 ? -12.095 -3.880 12.676 1.00 90.06 206 THR A CA 1
ATOM 1495 C C . THR A 1 206 ? -13.140 -4.124 13.752 1.00 90.06 206 THR A C 1
ATOM 1497 O O . THR A 1 206 ? -13.513 -5.261 14.037 1.00 90.06 206 THR A O 1
ATOM 1500 N N . VAL A 1 207 ? -13.624 -3.045 14.360 1.00 83.75 207 VAL A N 1
ATOM 1501 C CA . VAL A 1 207 ? -14.796 -3.091 15.239 1.00 83.75 207 VAL A CA 1
ATOM 1502 C C . VAL A 1 207 ? -16.022 -2.830 14.359 1.00 83.75 207 VAL A C 1
ATOM 1504 O O . VAL A 1 207 ? -15.975 -1.934 13.512 1.00 83.75 207 VAL A O 1
ATOM 1507 N N . VAL A 1 208 ? -17.082 -3.628 14.511 1.00 76.75 208 VAL A N 1
ATOM 1508 C CA . VAL A 1 208 ? -18.324 -3.542 13.712 1.00 76.75 208 VAL A CA 1
ATOM 1509 C C . VAL A 1 208 ? -19.474 -3.076 14.585 1.00 76.75 208 VAL A C 1
ATOM 1511 O O . VAL A 1 208 ? -19.593 -3.627 15.701 1.00 76.75 208 VAL A O 1
#

Secondary structure (DSSP, 8-state):
-PEEEEEEEEEEEE-------------------------------------------------------------PPP--S---STT------S---SS-EEEEEEEE--SSEEEEEEEE--S-SSEEEEEEEEEEEETTBTTS-SSS-SS-TT---TTEEEEEESS--EEEEEE-TT-TTTTSEEEEEE--TTT-EEEEEEEEE---

Sequence (208 aa):
MITIVATATILTTEKTTAASATPPTIPTTTSTTSTTTSTTSTTTSTTSTTTSTTSTTTSTTSTTTATTSTVTTATTTPIPCNYSRNGLLQEITNFPPLIWTLYNGSFVATSTTTILRFTSATANINRDWYVDNVTVVSSSDPSTNLIANSNFESGASSGWQVSSCGGPCTASIRQSTSCLNSTGWCYDNACPDTGNLQFLQESFATVV

Radius of gyration: 28.48 Å; Cα contacts (8 Å, |Δi|>4): 330; chains: 1; bounding box: 94×31×62 Å

Solvent-accessible surface area (backbone atoms only — not comparable to full-atom values): 13566 Å² total; per-residue (Å²): 134,36,41,36,41,39,35,33,30,39,33,49,43,74,54,79,75,74,71,83,69,73,74,75,85,72,82,84,76,86,78,84,84,82,86,82,88,82,88,86,86,89,82,88,90,90,80,88,81,91,80,89,78,87,79,85,79,82,81,80,82,80,83,78,83,81,79,82,78,82,80,78,78,74,85,75,77,81,79,66,88,70,83,70,72,77,85,64,60,78,84,86,87,76,94,76,69,84,47,80,40,84,46,72,34,67,49,70,46,88,43,54,63,47,71,54,71,50,71,48,85,48,89,59,55,56,49,32,43,34,44,34,59,40,43,34,26,35,73,89,44,73,86,50,63,55,56,85,56,39,45,30,76,83,54,56,58,63,69,52,45,76,47,70,33,85,60,89,51,60,60,45,58,41,77,40,93,83,22,69,93,54,99,22,24,15,38,37,37,55,50,62,72,69,70,44,40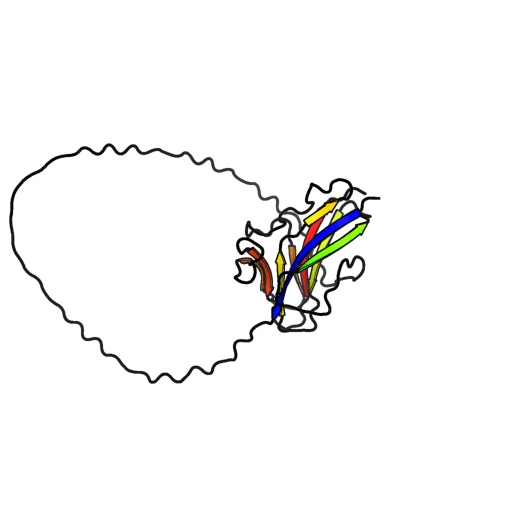,41,37,45,32,35,72,31,75,42,72,100

Mean predicted aligned error: 14.56 Å

pLDDT: mean 72.24, std 20.18, range [32.22, 96.62]

Foldseek 3Di:
DKKKKKKWWKFKDFAPPPDPPPPPPDPDDDDDDDDDDDDDDDDDDDDDDDDDDDDDDDDDDDDDDDDDDDPPPPDDDDDDQDDDCVVPFDDDPDDDDRDTDMDMGMDDDPDQKDKDKDKDQDPDFGMKMWIAQMFMAMPVGRPDGQADCRGCVVVDCVQKDKDKADDDWDWGFDFDPSSVVDPRTTTITPGGRGSMMMMIMGMGGDDD